Protein AF-0000000077582492 (afdb_homodimer)

Radius of gyration: 23.82 Å; Cα contacts (8 Å, |Δi|>4): 582; chains: 2; bounding box: 95×77×62 Å

Secondary structure (DSSP, 8-state):
--------------------EEEEEEEEE-S---SBTTTBT----SSEEEEPHHHHGGGTTTT-EEEEEEE-TT-STT--B-S-EEEEEEEEE--TTT--SSEEEEHHHHHHHB-GGG--EEEEEEE--/--------------------EEEEEEEEE-S---SBTTTBT----SSEEEEPHHHHGGGTTTT-EEEEEEE-TT-STT--B-S-EEEEEEEEE--TTT--SSEEEEHHHHHHHB-GGG--EEEEEEE--

InterPro domains:
  IPR007112 Expansin/pollen allergen, DPBB domain [PS50842] (24-129)
  IPR007112 Expansin/pollen allergen, DPBB domain [SM00837] (48-125)
  IPR009009 RlpA-like protein, double-psi beta-barrel domain [PF03330] (49-124)
  IPR036908 RlpA-like domain superfamily [G3DSA:2.40.40.10] (19-128)
  IPR036908 RlpA-like domain superfamily [SSF50685] (9-127)
  IPR044206 EG45-like domain containing protein, plant [PTHR47295] (6-125)

pLDDT: mean 84.36, std 17.36, range [39.56, 98.88]

Solvent-accessible surface area (backbone atoms only — not comparable to full-atom values): 14012 Å² total; per-residue (Å²): 134,83,80,75,78,77,77,79,79,80,79,80,77,76,76,73,72,75,49,65,65,31,46,29,21,30,33,57,45,67,81,79,76,66,69,25,74,64,51,41,78,59,83,81,75,58,44,30,27,21,24,14,61,77,62,24,50,92,57,71,36,53,70,28,27,30,39,40,30,52,44,56,88,53,46,59,97,75,47,49,52,66,80,34,69,48,66,29,30,29,39,30,72,25,54,67,78,76,29,36,28,48,28,32,24,22,50,64,42,40,53,59,21,24,49,67,57,56,48,46,45,34,26,39,38,26,52,74,84,134,84,79,77,78,77,78,79,79,80,80,79,77,75,76,74,73,76,50,65,68,31,47,28,20,31,34,58,45,65,81,79,74,66,68,25,74,61,51,40,80,59,82,81,75,59,44,30,27,21,24,13,62,77,62,23,51,92,56,70,35,52,70,27,27,30,42,39,30,53,45,58,89,53,43,60,98,77,47,48,52,67,81,35,69,48,66,28,31,29,37,28,73,24,53,65,77,76,29,34,28,49,28,33,24,22,49,63,43,40,52,59,21,24,48,68,57,57,49,47,43,32,26,38,37,26,52,73,86

Organism: Vanilla planifolia (NCBI:txid51239)

Structure (mmCIF, N/CA/C/O backbone):
data_AF-0000000077582492-model_v1
#
loop_
_entity.id
_entity.type
_entity.pdbx_description
1 polymer 'Expansin-like EG45 domain-containing protein'
#
loop_
_atom_site.group_PDB
_atom_site.id
_atom_site.type_symbol
_atom_site.label_atom_id
_atom_site.label_alt_id
_atom_site.label_comp_id
_atom_site.label_asym_id
_atom_site.label_entity_id
_atom_site.label_seq_id
_atom_site.pdbx_PDB_ins_code
_atom_site.Cartn_x
_atom_site.Cartn_y
_atom_site.Cartn_z
_atom_site.occupancy
_atom_site.B_iso_or_equiv
_atom_site.auth_seq_id
_atom_site.auth_comp_id
_atom_site.auth_asym_id
_atom_site.auth_atom_id
_atom_site.pdbx_PDB_model_num
ATOM 1 N N . MET A 1 1 ? 52.969 23.562 42.188 1 39.56 1 MET A N 1
ATOM 2 C CA . MET A 1 1 ? 51.938 22.578 41.906 1 39.56 1 MET A CA 1
ATOM 3 C C . MET A 1 1 ? 51 23.094 40.812 1 39.56 1 MET A C 1
ATOM 5 O O . MET A 1 1 ? 50.312 24.094 41.031 1 39.56 1 MET A O 1
ATOM 9 N N . GLU A 1 2 ? 51.438 23.062 39.5 1 49.44 2 GLU A N 1
ATOM 10 C CA . GLU A 1 2 ? 50.781 23.406 38.25 1 49.44 2 GLU A CA 1
ATOM 11 C C . GLU A 1 2 ? 49.469 22.641 38.094 1 49.44 2 GLU A C 1
ATOM 13 O O . GLU A 1 2 ? 49.438 21.406 38.25 1 49.44 2 GLU A O 1
ATOM 18 N N . HIS A 1 3 ? 48.312 23.234 38.469 1 54.31 3 HIS A N 1
ATOM 19 C CA . HIS A 1 3 ? 46.969 22.734 38.219 1 54.31 3 HIS A CA 1
ATOM 20 C C . HIS A 1 3 ? 46.719 22.5 36.75 1 54.31 3 HIS A C 1
ATOM 22 O O . HIS A 1 3 ? 46.906 23.406 35.938 1 54.31 3 HIS A O 1
ATOM 28 N N . SER A 1 4 ? 47.188 21.297 36.219 1 55.91 4 SER A N 1
ATOM 29 C CA . SER A 1 4 ? 46.781 20.875 34.906 1 55.91 4 SER A CA 1
ATOM 30 C C . SER A 1 4 ? 45.281 20.891 34.75 1 55.91 4 SER A C 1
ATOM 32 O O . SER A 1 4 ? 44.562 20.266 35.531 1 55.91 4 SER A O 1
ATOM 34 N N . ASN A 1 5 ? 44.688 22.016 34.344 1 53.5 5 ASN A N 1
ATOM 35 C CA . ASN A 1 5 ? 43.281 22.031 33.938 1 53.5 5 ASN A CA 1
ATOM 36 C C . ASN A 1 5 ? 42.969 20.969 32.875 1 53.5 5 ASN A C 1
ATOM 38 O O . ASN A 1 5 ? 43.594 20.953 31.828 1 53.5 5 ASN A O 1
ATOM 42 N N . LEU A 1 6 ? 42.656 19.766 33.281 1 48.97 6 LEU A N 1
ATOM 43 C CA . LEU A 1 6 ? 42.156 18.75 32.375 1 48.97 6 LEU A CA 1
ATOM 44 C C . LEU A 1 6 ? 40.875 19.25 31.656 1 48.97 6 LEU A C 1
ATOM 46 O O . LEU A 1 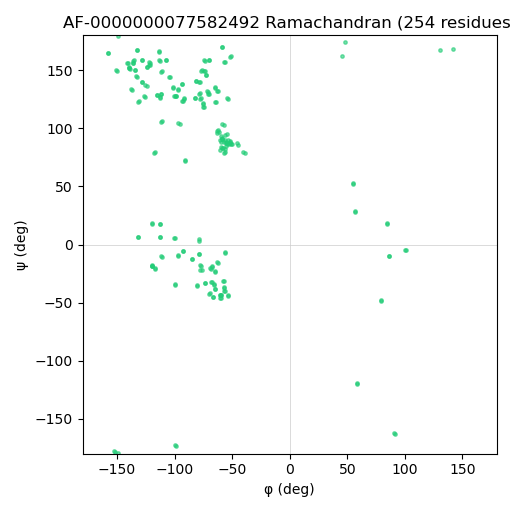6 ? 39.875 19.516 32.312 1 48.97 6 LEU A O 1
ATOM 50 N N . LEU A 1 7 ? 41.062 19.891 30.594 1 52.62 7 LEU A N 1
ATOM 51 C CA . LEU A 1 7 ? 39.938 20.234 29.734 1 52.62 7 LEU A CA 1
ATOM 52 C C . LEU A 1 7 ? 39.219 18.969 29.266 1 52.62 7 LEU A C 1
ATOM 54 O O . LEU A 1 7 ? 39.812 18.094 28.672 1 52.62 7 LEU A O 1
ATOM 58 N N . PHE A 1 8 ? 38.156 18.531 30 1 52.09 8 PHE A N 1
ATOM 59 C CA . PHE A 1 8 ? 37.312 17.438 29.562 1 52.09 8 PHE A CA 1
ATOM 60 C C . PHE A 1 8 ? 36.594 17.781 28.266 1 52.09 8 PHE A C 1
ATOM 62 O O . PHE A 1 8 ? 35.875 18.797 28.203 1 52.09 8 PHE A O 1
ATOM 69 N N . PHE A 1 9 ? 37.062 17.375 27.094 1 53.84 9 PHE A N 1
ATOM 70 C CA . PHE A 1 9 ? 36.375 17.5 25.812 1 53.84 9 PHE A CA 1
ATOM 71 C C . PHE A 1 9 ? 35.062 16.719 25.812 1 53.84 9 PHE A C 1
ATOM 73 O O . PHE A 1 9 ? 35.062 15.508 26 1 53.84 9 PHE A O 1
ATOM 80 N N . ALA A 1 10 ? 33.906 17.328 26.062 1 53.28 10 ALA A N 1
ATOM 81 C CA . ALA A 1 10 ? 32.562 16.719 25.922 1 53.28 10 ALA A CA 1
ATOM 82 C C . ALA A 1 10 ? 32.344 16.266 24.484 1 53.28 10 ALA A C 1
ATOM 84 O O . ALA A 1 10 ? 32.25 17.094 23.578 1 53.28 10 ALA A O 1
ATOM 85 N N . ILE A 1 11 ? 32.688 15.07 24.031 1 50 11 ILE A N 1
ATOM 86 C CA . ILE A 1 11 ? 32.312 14.5 22.734 1 50 11 ILE A CA 1
ATOM 87 C C . ILE A 1 11 ? 30.797 14.43 22.609 1 50 11 ILE A C 1
ATOM 89 O O . ILE A 1 11 ? 30.125 13.742 23.375 1 50 11 ILE A O 1
ATOM 93 N N . LEU A 1 12 ? 30.062 15.453 22.062 1 50.31 12 LEU A N 1
ATOM 94 C CA . LEU A 1 12 ? 28.656 15.406 21.688 1 50.31 12 LEU A CA 1
ATOM 95 C C . LEU A 1 12 ? 28.422 14.328 20.641 1 50.31 12 LEU A C 1
ATOM 97 O O . LEU A 1 12 ? 28.891 14.445 19.5 1 50.31 12 LEU A O 1
ATOM 101 N N . LEU A 1 13 ? 28.234 13.031 20.922 1 46.53 13 LEU A N 1
ATOM 102 C CA . LEU A 1 13 ? 27.844 11.961 20.016 1 46.53 13 LEU A CA 1
ATOM 103 C C . LEU A 1 13 ? 26.5 12.258 19.359 1 46.53 13 LEU A C 1
ATOM 105 O O . LEU A 1 13 ? 25.469 12.273 20.031 1 46.53 13 LEU A O 1
ATOM 109 N N . SER A 1 14 ? 26.422 13.023 18.312 1 51.69 14 SER A N 1
ATOM 110 C CA . SER A 1 14 ? 25.203 13.172 17.516 1 51.69 14 SER A CA 1
ATOM 111 C C . SER A 1 14 ? 24.688 11.82 17.031 1 51.69 14 SER A C 1
ATOM 113 O O . SER A 1 14 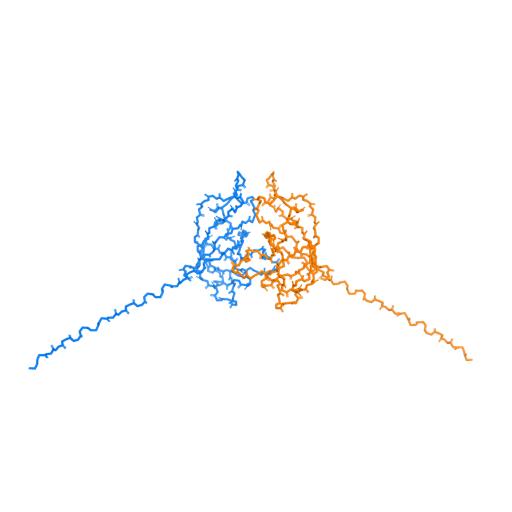? 25.406 11.094 16.344 1 51.69 14 SER A O 1
ATOM 115 N N . HIS A 1 15 ? 23.906 11.156 17.734 1 47.81 15 HIS A N 1
ATOM 116 C CA . HIS A 1 15 ? 23.203 9.984 17.203 1 47.81 15 HIS A CA 1
ATOM 117 C C . HIS A 1 15 ? 22.406 10.344 15.961 1 47.81 15 HIS A C 1
ATOM 119 O O . HIS A 1 15 ? 21.391 11.047 16.047 1 47.81 15 HIS A O 1
ATOM 125 N N . ALA A 1 16 ? 23.047 10.445 14.836 1 42.19 16 ALA A N 1
ATOM 126 C CA . ALA A 1 16 ? 22.297 10.531 13.578 1 42.19 16 ALA A CA 1
ATOM 127 C C . ALA A 1 16 ? 21.266 9.414 13.484 1 42.19 16 ALA A C 1
ATOM 129 O O . ALA A 1 16 ? 21.625 8.234 13.461 1 42.19 16 ALA A O 1
ATOM 130 N N . PHE A 1 17 ? 20.062 9.656 14.039 1 46.88 17 PHE A N 1
ATOM 131 C CA . PHE A 1 17 ? 19 8.711 13.758 1 46.88 17 PHE A CA 1
ATOM 132 C C . PHE A 1 17 ? 18.953 8.352 12.281 1 46.88 17 PHE A C 1
ATOM 134 O O . PHE A 1 17 ? 18.797 9.227 11.43 1 46.88 17 PHE A O 1
ATOM 141 N N . LEU A 1 18 ? 19.719 7.387 11.82 1 44.81 18 LEU A N 1
ATOM 142 C CA . LEU A 1 18 ? 19.562 6.836 10.484 1 44.81 18 LEU A CA 1
ATOM 143 C C . LEU A 1 18 ? 18.094 6.711 10.109 1 44.81 18 LEU A C 1
ATOM 145 O O . LEU A 1 18 ? 17.359 5.91 10.695 1 44.81 18 LEU A O 1
ATOM 149 N N . SER A 1 19 ? 17.531 7.871 9.727 1 54.47 19 SER A N 1
ATOM 150 C CA . SER A 1 19 ? 16.156 7.875 9.234 1 54.47 19 SER A CA 1
ATOM 151 C C . SER A 1 19 ? 15.945 6.824 8.148 1 54.47 19 SER A C 1
ATOM 153 O O . SER A 1 19 ? 16.672 6.797 7.16 1 54.47 19 SER A O 1
ATOM 155 N N . TYR A 1 20 ? 15.648 5.629 8.445 1 57.69 20 TYR A N 1
ATOM 156 C CA . TYR A 1 20 ? 15.391 4.559 7.488 1 57.69 20 TYR A CA 1
ATOM 157 C C . TYR A 1 20 ? 14.258 4.938 6.535 1 57.69 20 TYR A C 1
ATOM 159 O O . TYR A 1 20 ? 13.172 5.316 6.973 1 57.69 20 TYR A O 1
ATOM 167 N N . ALA A 1 21 ? 14.719 5.32 5.281 1 65.12 21 ALA A N 1
ATOM 168 C CA . ALA A 1 21 ? 13.781 5.555 4.184 1 65.12 21 ALA A CA 1
ATOM 169 C C . ALA A 1 21 ? 13.25 4.234 3.627 1 65.12 21 ALA A C 1
ATOM 171 O O . ALA A 1 21 ? 14.008 3.281 3.441 1 65.12 21 ALA A O 1
ATOM 172 N N . HIS A 1 22 ? 11.969 4.105 3.684 1 77.88 22 HIS A N 1
ATOM 173 C CA . HIS A 1 22 ? 11.438 2.895 3.068 1 77.88 22 HIS A CA 1
ATOM 174 C C . HIS A 1 22 ? 10.391 3.229 2.012 1 77.88 22 HIS A C 1
ATOM 176 O O . HIS A 1 22 ? 9.641 4.199 2.152 1 77.88 22 HIS A O 1
ATOM 182 N N . SER A 1 23 ? 10.508 2.506 0.873 1 80.31 23 SER A N 1
ATOM 183 C CA . SER A 1 23 ? 9.5 2.596 -0.18 1 80.31 23 SER A CA 1
ATOM 184 C C . SER A 1 23 ? 8.156 2.064 0.296 1 80.31 23 SER A C 1
ATOM 186 O O . SER A 1 23 ? 8.094 1.068 1.019 1 80.31 23 SER A O 1
ATOM 188 N N . ALA A 1 24 ? 7.141 2.807 -0.007 1 89.62 24 ALA A N 1
ATOM 189 C CA . ALA A 1 24 ? 5.773 2.498 0.409 1 89.62 24 ALA A CA 1
ATOM 190 C C . ALA A 1 24 ? 4.758 3.059 -0.582 1 89.62 24 ALA A C 1
ATOM 192 O O . ALA A 1 24 ? 5.117 3.443 -1.697 1 89.62 24 ALA A O 1
ATOM 193 N N . SER A 1 25 ? 3.5 2.871 -0.292 1 91.19 25 SER A N 1
ATOM 194 C CA . SER A 1 25 ? 2.439 3.479 -1.09 1 91.19 25 SER A CA 1
ATOM 195 C C . SER A 1 25 ? 1.55 4.375 -0.234 1 91.19 25 SER A C 1
ATOM 197 O O . SER A 1 25 ? 1.51 4.234 0.99 1 91.19 25 SER A O 1
ATOM 199 N N . SER A 1 26 ? 0.956 5.273 -0.923 1 93.44 26 SER A N 1
ATOM 200 C CA . SER A 1 26 ? 0.032 6.164 -0.228 1 93.44 26 SER A CA 1
ATOM 201 C C . SER A 1 26 ? -1.244 6.379 -1.035 1 93.44 26 SER A C 1
ATOM 203 O O . SER A 1 26 ? -1.19 6.566 -2.252 1 93.44 26 SER A O 1
ATOM 205 N N . THR A 1 27 ? -2.342 6.273 -0.392 1 92.5 27 THR A N 1
ATOM 206 C CA . THR A 1 27 ? -3.586 6.902 -0.826 1 92.5 27 THR A CA 1
ATOM 207 C C . THR A 1 27 ? -3.828 8.203 -0.063 1 92.5 27 THR A C 1
ATOM 209 O O . THR A 1 27 ? -2.924 8.719 0.595 1 92.5 27 THR A O 1
ATOM 212 N N . PHE A 1 28 ? -4.988 8.766 -0.285 1 93.75 28 PHE A N 1
ATOM 213 C CA . PHE A 1 28 ? -5.34 9.961 0.478 1 93.75 28 PHE A CA 1
ATOM 214 C C . PHE A 1 28 ? -6.777 9.875 0.983 1 93.75 28 PHE A C 1
ATOM 216 O O . PHE A 1 28 ? -7.574 9.086 0.475 1 93.75 28 PHE A O 1
ATOM 223 N N . TYR A 1 29 ? -7.035 10.625 1.987 1 94.31 29 TYR A N 1
ATOM 224 C CA . TYR A 1 29 ? -8.383 10.742 2.537 1 94.31 29 TYR A CA 1
ATOM 225 C C . TYR A 1 29 ? -8.789 12.203 2.662 1 94.31 29 TYR A C 1
ATOM 227 O O . TYR A 1 29 ? -7.945 13.102 2.629 1 94.31 29 TYR A O 1
ATOM 235 N N . THR A 1 30 ? -10.141 12.406 2.73 1 94.88 30 THR A N 1
ATOM 236 C CA . THR A 1 30 ? -10.688 13.766 2.713 1 94.88 30 THR A CA 1
ATOM 237 C C . THR A 1 30 ? -11.203 14.156 4.094 1 94.88 30 THR A C 1
ATOM 239 O O . THR A 1 30 ? -11.461 13.297 4.934 1 94.88 30 THR A O 1
ATOM 242 N N . PRO A 1 31 ? -11.305 15.438 4.316 1 96.25 31 PRO A N 1
ATOM 243 C CA . PRO A 1 31 ? -11.93 15.852 5.574 1 96.25 31 PRO A CA 1
ATOM 244 C C . PRO A 1 31 ? -13.281 15.18 5.812 1 96.25 31 PRO A C 1
ATOM 246 O O . PRO A 1 31 ? -13.914 14.711 4.863 1 96.25 31 PRO A O 1
ATOM 249 N N . PRO A 1 32 ? -13.812 15.188 7.203 1 97.19 32 PRO A N 1
ATOM 250 C CA . PRO A 1 32 ? -13.125 15.766 8.359 1 97.19 32 PRO A CA 1
ATOM 251 C C . PRO A 1 32 ? -11.945 14.914 8.82 1 97.19 32 PRO A C 1
ATOM 253 O O . PRO A 1 32 ? -11.992 13.688 8.734 1 97.19 32 PRO A O 1
ATOM 256 N N . TYR A 1 33 ? -10.914 15.586 9.383 1 97.75 33 TYR A N 1
ATOM 257 C CA . TYR A 1 33 ? -9.727 14.898 9.875 1 97.75 33 TYR A CA 1
ATOM 258 C C . TYR A 1 33 ? -9.812 14.664 11.383 1 97.75 33 TYR A C 1
ATOM 260 O O . TYR A 1 33 ? -8.945 14.008 11.961 1 97.75 33 TYR A O 1
ATOM 268 N N . LEU A 1 34 ? -10.867 15.289 12.031 1 97.56 34 LEU A N 1
ATOM 269 C CA . LEU A 1 34 ? -11.07 15.148 13.469 1 97.56 34 LEU A CA 1
ATOM 270 C C . LEU A 1 34 ? -12.336 14.352 13.758 1 97.56 34 LEU A C 1
ATOM 272 O O . LEU A 1 34 ? -13.297 14.391 12.992 1 97.56 34 LEU A O 1
ATOM 276 N N . PRO A 1 35 ? -12.352 13.516 14.984 1 98.06 35 PRO A N 1
ATOM 277 C CA . PRO A 1 35 ? -11.219 13.344 15.883 1 98.06 35 PRO A CA 1
ATOM 278 C C . PRO A 1 35 ? -10.133 12.438 15.305 1 98.06 35 PRO A C 1
ATOM 280 O O . PRO A 1 35 ? -10.391 11.703 14.344 1 98.06 35 PRO A O 1
ATOM 283 N N . SER A 1 36 ? -8.914 12.531 15.781 1 98.19 36 SER A N 1
ATOM 284 C CA . SER A 1 36 ? -7.828 11.641 15.391 1 98.19 36 SER A CA 1
ATOM 285 C C . SER A 1 36 ? -7.379 10.773 16.562 1 98.19 36 SER A C 1
ATOM 287 O O . SER A 1 36 ? -7.59 11.133 17.719 1 98.19 36 SER A O 1
ATOM 289 N N . ALA A 1 37 ? -6.781 9.727 16.281 1 98 37 ALA A N 1
ATOM 290 C CA . ALA A 1 37 ? -6.371 8.773 17.312 1 98 37 ALA A CA 1
ATOM 291 C C . ALA A 1 37 ? -5.305 9.383 18.234 1 98 37 ALA A C 1
ATOM 293 O O . ALA A 1 37 ? -5.273 9.102 19.422 1 98 37 ALA A O 1
ATOM 294 N N . CYS A 1 38 ? -4.457 10.203 17.672 1 98.62 38 CYS A N 1
ATOM 295 C CA . CYS A 1 38 ? -3.342 10.719 18.469 1 98.62 38 CYS A CA 1
ATOM 296 C C . CYS A 1 38 ? -3.789 11.875 19.344 1 98.62 38 CYS A C 1
ATOM 298 O O . CYS A 1 38 ? -3.268 12.062 20.453 1 98.62 38 CYS A O 1
ATOM 300 N N . TYR A 1 39 ? -4.73 12.688 18.828 1 98.62 39 TYR A N 1
ATOM 301 C CA . TYR A 1 39 ? -4.863 14 1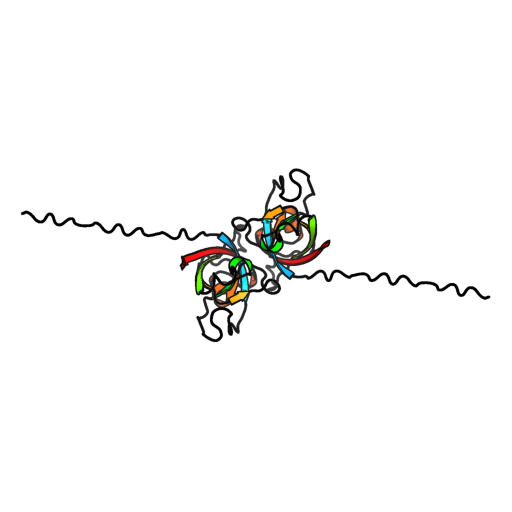9.453 1 98.62 39 TYR A CA 1
ATOM 302 C C . TYR A 1 39 ? -6.324 14.312 19.75 1 98.62 39 TYR A C 1
ATOM 304 O O . TYR A 1 39 ? -6.656 15.438 20.141 1 98.62 39 TYR A O 1
ATOM 312 N N . GLY A 1 40 ? -7.219 13.336 19.531 1 98.06 40 GLY A N 1
ATOM 313 C CA . GLY A 1 40 ? -8.625 13.641 19.734 1 98.06 40 GLY A CA 1
ATOM 314 C C . GLY A 1 40 ? -9.117 14.797 18.875 1 98.06 40 GLY A C 1
ATOM 315 O O . GLY A 1 40 ? -8.938 14.797 17.656 1 98.06 40 GLY A O 1
ATOM 316 N N . PHE A 1 41 ? -9.562 15.828 19.469 1 98.38 41 PHE A N 1
ATOM 317 C CA . PHE A 1 41 ? -10.18 16.922 18.719 1 98.38 41 PHE A CA 1
ATOM 318 C C . PHE A 1 41 ? -9.195 18.062 18.531 1 98.38 41 PHE A C 1
ATOM 320 O O . PHE A 1 41 ? -9.562 19.125 18.016 1 98.38 41 PHE A O 1
ATOM 327 N N . LEU A 1 42 ? -7.938 17.875 18.953 1 98.31 42 LEU A N 1
ATOM 328 C CA . LEU A 1 42 ? -6.938 18.922 18.75 1 98.31 42 LEU A CA 1
ATOM 329 C C . LEU A 1 42 ? -6.453 18.938 17.312 1 98.31 42 LEU A C 1
ATOM 331 O O . LEU A 1 42 ? -5.945 17.938 16.797 1 98.31 42 LEU A O 1
ATOM 335 N N . ASP A 1 43 ? -6.547 20.078 16.719 1 98.12 43 ASP A N 1
ATOM 336 C CA . ASP A 1 43 ? -6.184 20.266 15.312 1 98.12 43 ASP A CA 1
ATOM 337 C C . ASP A 1 43 ? -4.672 20.375 15.141 1 98.12 43 ASP A C 1
ATOM 339 O O . ASP A 1 43 ? -4.023 21.172 15.82 1 98.12 43 ASP A O 1
ATOM 343 N N . LYS A 1 44 ? -4.117 19.594 14.211 1 98.38 44 LYS A N 1
ATOM 344 C CA . LYS A 1 44 ? -2.678 19.594 13.961 1 98.38 44 LYS A CA 1
ATOM 345 C C . LYS A 1 44 ? -2.369 20.016 12.523 1 98.38 44 LYS A C 1
ATOM 347 O O . LYS A 1 44 ? -1.312 19.672 11.992 1 98.38 44 LYS A O 1
ATOM 352 N N . GLY A 1 45 ? -3.34 20.672 11.805 1 98.25 45 GLY A N 1
ATOM 353 C CA . GLY A 1 45 ? -3.135 21.203 10.469 1 98.25 45 GLY A CA 1
ATOM 354 C C . GLY A 1 45 ? -3.484 20.203 9.375 1 98.25 45 GLY A C 1
ATOM 355 O O . GLY A 1 45 ? -4.234 19.266 9.609 1 98.25 45 GLY A O 1
ATOM 356 N N . LYS A 1 46 ? -2.969 20.484 8.117 1 98.5 46 LYS A N 1
ATOM 357 C CA . LYS A 1 46 ? -3.408 19.734 6.949 1 98.5 46 LYS A CA 1
ATOM 358 C C . LYS A 1 46 ? -2.283 18.844 6.414 1 98.5 46 LYS A C 1
ATOM 360 O O . LYS A 1 46 ? -2.5 18.031 5.512 1 98.5 46 LYS A O 1
ATOM 365 N N . MET A 1 47 ? -1.05 19.047 6.934 1 98.81 47 MET A N 1
ATOM 366 C CA . MET A 1 47 ? 0.048 18.172 6.539 1 98.81 47 MET A CA 1
ATOM 367 C C . MET A 1 47 ? 0.164 16.984 7.488 1 98.81 47 MET A C 1
ATOM 369 O O . MET A 1 47 ? 1.084 16.938 8.305 1 98.81 47 MET A O 1
ATOM 373 N N . ILE A 1 48 ? -0.889 16.078 7.305 1 98.88 48 ILE A N 1
ATOM 374 C CA . ILE A 1 48 ? -1.05 14.953 8.219 1 98.88 48 ILE A CA 1
ATOM 375 C C . ILE A 1 48 ? -1.268 13.664 7.426 1 98.88 48 ILE A C 1
ATOM 377 O O . ILE A 1 48 ? -1.526 13.711 6.219 1 98.88 48 ILE A O 1
ATOM 381 N N . ALA A 1 49 ? -1.149 12.633 8.156 1 98.5 49 ALA A N 1
ATOM 382 C CA . ALA A 1 49 ? -1.366 11.312 7.574 1 98.5 49 ALA A CA 1
ATOM 383 C C . ALA A 1 49 ? -1.9 10.328 8.617 1 98.5 49 ALA A C 1
ATOM 385 O O . ALA A 1 49 ? -1.684 10.508 9.812 1 98.5 49 ALA A O 1
ATOM 386 N N . ALA A 1 50 ? -2.67 9.414 8.148 1 98 50 ALA A N 1
ATOM 387 C CA . ALA A 1 50 ? -3.055 8.242 8.93 1 98 50 ALA A CA 1
ATOM 388 C C . ALA A 1 50 ? -2.162 7.051 8.602 1 98 50 ALA A C 1
ATOM 390 O O . ALA A 1 50 ? -1.898 6.762 7.434 1 98 50 ALA A O 1
ATOM 391 N N . ALA A 1 51 ? -1.672 6.352 9.602 1 93.81 51 ALA A N 1
ATOM 392 C CA . ALA A 1 51 ? -0.744 5.238 9.438 1 93.81 51 ALA A CA 1
ATOM 393 C C . ALA A 1 51 ? -1.489 3.906 9.383 1 93.81 51 ALA A C 1
ATOM 395 O O . ALA A 1 51 ? -2.438 3.689 10.141 1 93.81 51 ALA A O 1
ATOM 396 N N . SER A 1 52 ? -1.004 3.102 8.469 1 88.69 52 SER A N 1
ATOM 397 C CA . SER A 1 52 ? -1.471 1.72 8.531 1 88.69 52 SER A CA 1
ATOM 398 C C . SER A 1 52 ? -1.136 1.083 9.875 1 88.69 52 SER A C 1
ATOM 400 O O . SER A 1 52 ? -0.334 1.622 10.641 1 88.69 52 SER A O 1
ATOM 402 N N . GLU A 1 53 ? -1.706 -0.149 10.141 1 84.75 53 GLU A N 1
ATOM 403 C CA . GLU A 1 53 ? -1.423 -0.838 11.398 1 84.75 53 GLU A CA 1
ATOM 404 C C . GLU A 1 53 ? 0.067 -1.137 11.539 1 84.75 53 GLU A C 1
ATOM 406 O O . GLU A 1 53 ? 0.635 -0.992 12.617 1 84.75 53 GLU A O 1
ATOM 411 N N . ALA A 1 54 ? 0.596 -1.589 10.43 1 81.25 54 ALA A N 1
ATOM 412 C CA . ALA A 1 54 ? 2.016 -1.927 10.461 1 81.25 54 ALA A CA 1
ATOM 413 C C . ALA A 1 54 ? 2.863 -0.708 10.82 1 81.25 54 ALA A C 1
ATOM 415 O O . ALA A 1 54 ? 3.734 -0.783 11.688 1 81.25 54 ALA A O 1
ATOM 416 N N . LEU A 1 55 ? 2.629 0.417 10.234 1 86.56 55 LEU A N 1
ATOM 417 C CA . LEU A 1 55 ? 3.389 1.633 10.508 1 86.56 55 LEU A CA 1
ATOM 418 C C . LEU A 1 55 ? 3.01 2.217 11.859 1 86.56 55 LEU A C 1
ATOM 420 O O . LEU A 1 55 ? 3.85 2.803 12.547 1 86.56 55 LEU A O 1
ATOM 424 N N . TRP A 1 56 ? 1.787 2.074 12.258 1 90.81 56 TRP A N 1
ATOM 425 C CA . TRP A 1 56 ? 1.27 2.592 13.523 1 90.81 56 TRP A CA 1
ATOM 426 C C . TRP A 1 56 ? 2.07 2.049 14.703 1 90.81 56 TRP A C 1
ATOM 428 O O . TRP A 1 56 ? 2.293 2.758 15.688 1 90.81 56 TRP A O 1
ATOM 438 N N . ASP A 1 57 ? 2.375 0.813 14.57 1 89.56 57 ASP A N 1
ATOM 439 C CA . ASP A 1 57 ? 3.24 0.182 15.555 1 89.56 57 ASP A CA 1
ATOM 440 C C . ASP A 1 57 ? 2.678 0.352 16.969 1 89.56 57 ASP A C 1
ATOM 442 O O . ASP A 1 57 ? 3.361 0.861 17.859 1 89.56 57 ASP A O 1
ATOM 446 N N . ASN A 1 58 ? 1.473 0.003 17.141 1 92.31 58 ASN A N 1
ATOM 447 C CA . ASN A 1 58 ? 0.79 0.048 18.422 1 92.31 58 ASN A CA 1
ATOM 448 C C . ASN A 1 58 ? 0.81 1.452 19.031 1 92.31 58 ASN A C 1
ATOM 450 O O . ASN A 1 58 ? 0.997 1.616 20.234 1 92.31 58 ASN A O 1
ATOM 454 N N . GLY A 1 59 ? 0.852 2.408 18.172 1 95.69 59 GLY A N 1
ATOM 455 C CA . GLY A 1 59 ? 0.736 3.789 18.609 1 95.69 59 GLY A CA 1
ATOM 456 C C . GLY A 1 59 ? 2.072 4.5 18.703 1 95.69 59 GLY A C 1
ATOM 457 O O . GLY A 1 59 ? 2.121 5.719 18.906 1 95.69 59 GLY A O 1
ATOM 458 N N . ALA A 1 60 ? 3.141 3.811 18.484 1 95.81 60 ALA A N 1
ATOM 459 C CA . ALA A 1 60 ? 4.469 4.398 18.641 1 95.81 60 ALA A CA 1
ATOM 460 C C . ALA A 1 60 ? 4.723 5.457 17.578 1 95.81 60 ALA A C 1
ATOM 462 O O . ALA A 1 60 ? 5.562 6.344 17.75 1 95.81 60 ALA A O 1
ATOM 463 N N . ALA A 1 61 ? 3.977 5.43 16.531 1 95.06 61 ALA A N 1
ATOM 464 C CA . ALA A 1 61 ? 4.195 6.355 15.422 1 95.06 61 ALA A CA 1
ATOM 465 C C . ALA A 1 61 ? 3.498 7.688 15.672 1 95.06 61 ALA A C 1
ATOM 467 O O . ALA A 1 61 ? 3.752 8.672 14.969 1 95.06 61 ALA A O 1
ATOM 468 N N . CYS A 1 62 ? 2.621 7.73 16.672 1 97.69 62 CYS A N 1
ATOM 469 C CA . CYS A 1 62 ? 1.857 8.945 16.938 1 97.69 62 CYS A CA 1
ATOM 470 C C . CYS A 1 62 ? 2.783 10.141 17.109 1 97.69 62 CYS A C 1
ATOM 472 O O . CYS A 1 62 ? 3.729 10.086 17.906 1 97.69 62 CYS A O 1
ATOM 474 N N . GLY A 1 63 ? 2.514 11.148 16.328 1 98.25 63 GLY A N 1
ATOM 475 C CA . GLY A 1 63 ? 3.188 12.43 16.5 1 98.25 63 GLY A CA 1
ATOM 476 C C . GLY A 1 63 ? 4.508 12.508 15.758 1 98.25 63 GLY A C 1
ATOM 477 O O . GLY A 1 63 ? 5.102 13.586 15.648 1 98.25 63 GLY A O 1
ATOM 478 N N . HIS A 1 64 ? 4.973 11.383 15.242 1 97.56 64 HIS A N 1
ATOM 479 C CA . HIS A 1 64 ? 6.203 11.414 14.453 1 97.56 64 HIS A CA 1
ATOM 480 C C . HIS A 1 64 ? 5.973 12.055 13.094 1 97.56 64 HIS A C 1
ATOM 482 O O . HIS A 1 64 ? 4.891 11.914 12.516 1 97.56 64 HIS A O 1
ATOM 488 N N . SER A 1 65 ? 6.98 12.719 12.672 1 98.06 65 SER A N 1
ATOM 489 C CA . SER A 1 65 ? 6.926 13.336 11.352 1 98.06 65 SER A CA 1
ATOM 490 C C . SER A 1 65 ? 7.754 12.555 10.336 1 98.06 65 SER A C 1
ATOM 492 O O . SER A 1 65 ? 8.828 12.055 10.656 1 98.06 65 SER A O 1
ATOM 494 N N . TYR A 1 66 ? 7.207 12.547 9.141 1 97.19 66 TYR A N 1
ATOM 495 C CA . TYR A 1 66 ? 7.867 11.859 8.031 1 97.19 66 TYR A CA 1
ATOM 496 C C . TYR A 1 66 ? 8 12.781 6.824 1 97.19 66 TYR A C 1
ATOM 498 O O . TYR A 1 66 ? 7.074 13.531 6.504 1 97.19 66 TYR A O 1
ATOM 506 N N . ARG A 1 67 ? 9.156 12.703 6.145 1 97.81 67 ARG A N 1
ATOM 507 C CA . ARG A 1 67 ? 9.266 13.227 4.789 1 97.81 67 ARG A CA 1
ATOM 508 C C . ARG A 1 67 ? 8.742 12.227 3.768 1 97.81 67 ARG A C 1
ATOM 510 O O . ARG A 1 67 ? 9.125 11.055 3.789 1 97.81 67 ARG A O 1
ATOM 517 N N . VAL A 1 68 ? 7.812 12.727 2.957 1 97.44 68 VAL A N 1
ATOM 518 C CA . VAL A 1 68 ? 7.203 11.883 1.937 1 97.44 68 VAL A CA 1
ATOM 519 C C . VAL A 1 68 ? 7.562 12.406 0.548 1 97.44 68 VAL A C 1
ATOM 521 O O . VAL A 1 68 ? 7.418 13.594 0.272 1 97.44 68 VAL A O 1
ATOM 524 N N . THR A 1 69 ? 8.062 11.508 -0.299 1 95.81 69 THR A N 1
ATOM 525 C CA . THR A 1 69 ? 8.391 11.836 -1.682 1 95.81 69 THR A CA 1
ATOM 526 C C . THR A 1 69 ? 7.699 10.875 -2.645 1 95.81 69 THR A C 1
ATOM 528 O O . THR A 1 69 ? 7.762 9.656 -2.467 1 95.81 69 THR A O 1
ATOM 531 N N . CYS A 1 70 ? 6.977 11.484 -3.617 1 94.06 70 CYS A N 1
ATOM 532 C CA . CYS A 1 70 ? 6.355 10.648 -4.645 1 94.06 70 CYS A CA 1
ATOM 533 C C . CYS A 1 70 ? 7.406 10.055 -5.57 1 94.06 70 CYS A C 1
ATOM 535 O O . CYS A 1 70 ? 8.281 10.766 -6.062 1 94.06 70 CYS A O 1
ATOM 537 N N . ARG A 1 71 ? 7.18 8.648 -5.676 1 87.19 71 ARG A N 1
ATOM 538 C CA . ARG A 1 71 ? 8.062 7.922 -6.586 1 87.19 71 ARG A CA 1
ATOM 539 C C . ARG A 1 71 ? 7.289 7.402 -7.797 1 87.19 71 ARG A C 1
ATOM 541 O O . ARG A 1 71 ? 6.129 6.996 -7.672 1 87.19 71 ARG A O 1
ATOM 548 N N . SER A 1 72 ? 7.754 7.648 -8.938 1 75.75 72 SER A N 1
ATOM 549 C CA . SER A 1 72 ? 7.203 7.074 -10.156 1 75.75 72 SER A CA 1
ATOM 550 C C . SER A 1 72 ? 8.227 6.191 -10.867 1 75.75 72 SER A C 1
ATOM 552 O O . SER A 1 72 ? 8.961 6.66 -11.742 1 75.75 72 SER A O 1
ATOM 554 N N . PRO A 1 73 ? 8.391 4.953 -10.383 1 59.5 73 PRO A N 1
ATOM 555 C CA . PRO A 1 73 ? 9.461 4.129 -10.945 1 59.5 73 PRO A CA 1
ATOM 556 C C . PRO A 1 73 ? 9.391 4.027 -12.469 1 59.5 73 PRO A C 1
ATOM 558 O O . PRO A 1 73 ? 10.422 3.92 -13.133 1 59.5 73 PRO A O 1
ATOM 561 N N . THR A 1 74 ? 8.172 3.816 -12.938 1 58.62 74 THR A N 1
ATOM 562 C CA . THR A 1 74 ? 8.148 3.537 -14.367 1 58.62 74 THR A CA 1
ATOM 563 C C . THR A 1 74 ? 8.289 4.824 -15.172 1 58.62 74 THR A C 1
ATOM 565 O O . THR A 1 74 ? 8.523 4.785 -16.375 1 58.62 74 THR A O 1
ATOM 568 N N . GLY A 1 75 ? 8.492 5.77 -14.398 1 56.94 75 GLY A N 1
ATOM 569 C CA . GLY A 1 75 ? 8.703 6.969 -15.195 1 56.94 75 GLY A CA 1
ATOM 570 C C . GLY A 1 75 ? 7.691 7.117 -16.312 1 56.94 75 GLY A C 1
ATOM 571 O O . GLY A 1 75 ? 6.664 6.438 -16.328 1 56.94 75 GLY A O 1
ATOM 572 N N . GLY A 1 76 ? 7.32 8.125 -17.047 1 57.47 76 GLY A N 1
ATOM 573 C CA . GLY A 1 76 ? 6.594 8.367 -18.281 1 57.47 76 GLY A CA 1
ATOM 574 C C . GLY A 1 76 ? 5.711 9.602 -18.219 1 57.47 76 GLY A C 1
ATOM 575 O O . GLY A 1 76 ? 5.645 10.273 -17.188 1 57.47 76 GLY A O 1
ATOM 576 N N . SER A 1 77 ? 5.371 9.797 -19.406 1 61.38 77 SER A N 1
ATOM 577 C CA . SER A 1 77 ? 4.562 11 -19.578 1 61.38 77 SER A CA 1
ATOM 578 C C . SER A 1 77 ? 3.316 10.969 -18.703 1 61.38 77 SER A C 1
ATOM 580 O O . SER A 1 77 ? 2.686 12 -18.453 1 61.38 77 SER A O 1
ATOM 582 N N . ARG A 1 78 ? 3.17 9.82 -18.094 1 65.31 78 ARG A N 1
ATOM 583 C CA . ARG A 1 78 ? 1.911 9.711 -17.359 1 65.31 78 ARG A CA 1
ATOM 584 C C . ARG A 1 78 ? 2.154 9.656 -15.859 1 65.31 78 ARG A C 1
ATOM 586 O O . ARG A 1 78 ? 1.289 9.211 -15.102 1 65.31 78 ARG A O 1
ATOM 593 N N . SER A 1 79 ? 3.41 10.102 -15.445 1 78.06 79 SER A N 1
ATOM 594 C CA . SER A 1 79 ? 3.691 10.094 -14.016 1 78.06 79 SER A CA 1
ATOM 595 C C . SER A 1 79 ? 2.764 11.047 -13.266 1 78.06 79 SER A C 1
ATOM 597 O O . SER A 1 79 ? 2.617 12.203 -13.648 1 78.06 79 SER A O 1
ATOM 599 N N . PRO A 1 80 ? 2.182 10.523 -12.172 1 85.56 80 PRO A N 1
ATOM 600 C CA . PRO A 1 80 ? 1.342 11.43 -11.383 1 85.56 80 PRO A CA 1
ATOM 601 C C . PRO A 1 80 ? 2.156 12.359 -10.492 1 85.56 80 PRO A C 1
ATOM 603 O O . PRO A 1 80 ? 1.608 13.305 -9.914 1 85.56 80 PRO A O 1
ATOM 606 N N . CYS A 1 81 ? 3.463 12.18 -10.367 1 91.69 81 CYS A N 1
ATOM 607 C CA . CYS A 1 81 ? 4.277 12.875 -9.375 1 91.69 81 CYS A CA 1
ATOM 608 C C . CYS A 1 81 ? 4.637 14.273 -9.852 1 91.69 81 CYS A C 1
ATOM 610 O O . CYS A 1 81 ? 4.98 14.469 -11.023 1 91.69 81 CYS A O 1
ATOM 612 N N . LYS A 1 82 ? 4.605 15.18 -8.93 1 92.56 82 LYS A N 1
ATOM 613 C CA . LYS A 1 82 ? 4.93 16.562 -9.227 1 92.56 82 LYS A CA 1
ATOM 614 C C . LYS A 1 82 ? 6.406 16.859 -8.969 1 92.56 82 LYS A C 1
ATOM 616 O O . LYS A 1 82 ? 6.887 17.953 -9.234 1 92.56 82 LYS A O 1
ATOM 621 N N . GLY A 1 83 ? 7.086 15.961 -8.461 1 90.88 83 GLY A N 1
ATOM 622 C CA . GLY A 1 83 ? 8.508 16.141 -8.219 1 90.88 83 GLY A CA 1
ATOM 623 C C . GLY A 1 83 ? 8.805 16.844 -6.91 1 90.88 83 GLY A C 1
ATOM 624 O O . GLY A 1 83 ? 9.906 17.375 -6.715 1 90.88 83 GLY A O 1
ATOM 625 N N . THR A 1 84 ? 7.832 16.891 -5.984 1 92.62 84 THR A N 1
ATOM 626 C CA . THR A 1 84 ? 8.008 17.562 -4.703 1 92.62 84 THR A CA 1
ATOM 627 C C . THR A 1 84 ? 7.988 16.562 -3.557 1 92.62 84 THR A C 1
ATOM 629 O O . THR A 1 84 ? 7.676 15.383 -3.76 1 92.62 84 THR A O 1
ATOM 632 N N . SER A 1 85 ? 8.438 17.094 -2.424 1 97.38 85 SER A N 1
ATOM 633 C CA . SER A 1 85 ? 8.305 16.375 -1.164 1 97.38 85 SER A CA 1
ATOM 634 C C . SER A 1 85 ? 7.512 17.172 -0.142 1 97.38 85 SER A C 1
ATOM 636 O O . SER A 1 85 ? 7.43 18.406 -0.239 1 97.38 85 SER A O 1
ATOM 638 N N . VAL A 1 86 ? 6.902 16.438 0.776 1 98.38 86 VAL A N 1
ATOM 639 C CA . VAL A 1 86 ? 6.184 17.094 1.863 1 98.38 86 VAL A CA 1
ATOM 640 C C . VAL A 1 86 ? 6.523 16.422 3.189 1 98.38 86 VAL A C 1
ATOM 642 O O . VAL A 1 86 ? 6.949 15.266 3.213 1 98.38 86 VAL A O 1
ATOM 645 N N . VAL A 1 87 ? 6.473 17.219 4.25 1 98.5 87 VAL A N 1
ATOM 646 C CA . VAL A 1 87 ? 6.566 16.641 5.594 1 98.5 87 VAL A CA 1
ATOM 647 C C . VAL A 1 87 ? 5.168 16.531 6.203 1 98.5 87 VAL A C 1
ATOM 649 O O . VAL A 1 87 ? 4.402 17.5 6.199 1 98.5 87 VAL A O 1
ATOM 652 N N . VAL A 1 88 ? 4.871 15.336 6.66 1 98.75 88 VAL A N 1
ATOM 653 C CA . VAL A 1 88 ? 3.574 15.125 7.293 1 98.75 88 VAL A CA 1
ATOM 654 C C . VAL A 1 88 ? 3.77 14.57 8.703 1 98.75 88 VAL A C 1
ATOM 656 O O . VAL A 1 88 ? 4.797 13.953 9 1 98.75 88 VAL A O 1
ATOM 659 N N . LYS A 1 89 ? 2.814 14.852 9.562 1 98.81 89 LYS A N 1
ATOM 660 C CA . LYS A 1 89 ? 2.752 14.289 10.906 1 98.81 89 LYS A CA 1
ATOM 661 C C . LYS A 1 89 ? 1.744 13.141 10.977 1 98.81 89 LYS A C 1
ATOM 663 O O . LYS A 1 89 ? 0.632 13.25 10.453 1 98.81 89 LYS A O 1
ATOM 668 N N . ILE A 1 90 ? 2.18 12.086 11.617 1 98.44 90 ILE A N 1
ATOM 669 C CA . ILE A 1 90 ? 1.216 11.016 11.844 1 98.44 90 ILE A CA 1
ATOM 670 C C . ILE A 1 90 ? 0.247 11.414 12.953 1 98.44 90 ILE A C 1
ATOM 672 O O . ILE A 1 90 ? 0.653 11.609 14.102 1 98.44 90 ILE A O 1
ATOM 676 N N . THR A 1 91 ? -1.043 11.5 12.602 1 98.75 91 THR A N 1
ATOM 677 C CA . THR A 1 91 ? -2.016 11.93 13.602 1 98.75 91 THR A CA 1
ATOM 678 C C . THR A 1 91 ? -3.064 10.852 13.836 1 98.75 91 THR A C 1
ATOM 680 O O . THR A 1 91 ? -3.785 10.883 14.836 1 98.75 91 THR A O 1
ATOM 683 N N . ASP A 1 92 ? -3.188 9.922 12.906 1 98.19 92 ASP A N 1
ATOM 684 C CA . ASP A 1 92 ? -4.324 9.008 12.961 1 98.19 92 ASP A CA 1
ATOM 685 C C . ASP A 1 92 ? -3.908 7.594 12.57 1 98.19 92 ASP A C 1
ATOM 687 O O . ASP A 1 92 ? -2.861 7.398 11.945 1 98.19 92 ASP A O 1
ATOM 691 N N . LEU A 1 93 ? -4.754 6.656 13.094 1 96 93 LEU A N 1
ATOM 692 C CA . LEU A 1 93 ? -4.652 5.266 12.672 1 96 93 LEU A CA 1
ATOM 693 C C . LEU A 1 93 ? -5.578 4.988 11.492 1 96 93 LEU A C 1
ATOM 695 O O . LEU A 1 93 ? -6.746 5.391 11.508 1 96 93 LEU A O 1
ATOM 699 N N . CYS A 1 94 ? -5 4.461 10.422 1 91.12 94 CYS A N 1
ATOM 700 C CA . CYS A 1 94 ? -5.789 3.947 9.305 1 91.12 94 CYS A CA 1
ATOM 701 C C . CYS A 1 94 ? -5.992 2.441 9.438 1 91.12 94 CYS A C 1
ATOM 703 O O . CYS A 1 94 ? -5.102 1.66 9.102 1 91.12 94 CYS A O 1
ATOM 705 N N . PRO A 1 95 ? -7.176 1.989 9.844 1 83.19 95 PRO A N 1
ATOM 706 C CA . PRO A 1 95 ? -7.375 0.555 10.07 1 83.19 95 PRO A CA 1
ATOM 707 C C . PRO A 1 95 ? -7.371 -0.25 8.773 1 83.19 95 PRO A C 1
ATOM 709 O O . PRO A 1 95 ? -7.578 0.311 7.691 1 83.19 95 PRO A O 1
ATOM 712 N N . PRO A 1 96 ? -7.098 -1.583 8.844 1 72.62 96 PRO A N 1
ATOM 713 C CA . PRO A 1 96 ? -6.914 -2.445 7.676 1 72.62 96 PRO A CA 1
ATOM 714 C C . PRO A 1 96 ? -8.117 -2.43 6.734 1 72.62 96 PRO A C 1
ATOM 716 O O . PRO A 1 96 ? -7.953 -2.566 5.52 1 72.62 96 PRO A O 1
ATOM 719 N N . HIS A 1 97 ? -9.305 -2.258 7.207 1 69.69 97 HIS A N 1
ATOM 720 C CA . HIS A 1 97 ? -10.477 -2.326 6.34 1 69.69 97 HIS A CA 1
ATOM 721 C C . HIS A 1 97 ? -10.641 -1.043 5.535 1 69.69 97 HIS A C 1
ATOM 723 O O . HIS A 1 97 ? -11.305 -1.039 4.496 1 69.69 97 HIS A O 1
ATOM 729 N N . SER A 1 98 ? -9.984 -0.016 5.98 1 71.12 98 SER A N 1
ATOM 730 C CA . SER A 1 98 ? -10.148 1.258 5.289 1 71.12 98 SER A CA 1
ATOM 731 C C . SER A 1 98 ? -8.836 1.735 4.684 1 71.12 98 SER A C 1
ATOM 733 O O . S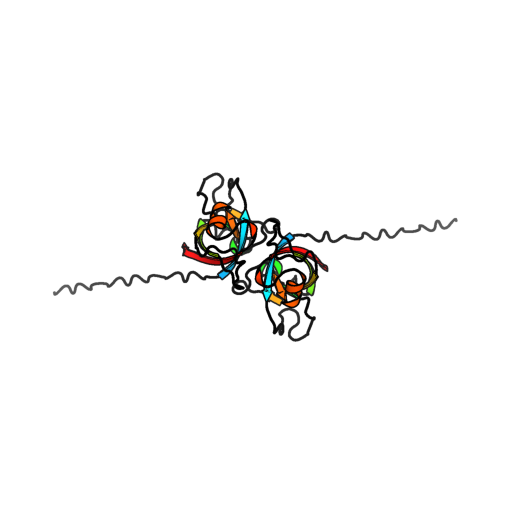ER A 1 98 ? -8.828 2.594 3.797 1 71.12 98 SER A O 1
ATOM 735 N N . CYS A 1 99 ? -7.785 1.175 5.238 1 74.31 99 CYS A N 1
ATOM 736 C CA . CYS A 1 99 ? -6.473 1.618 4.777 1 74.31 99 CYS A CA 1
ATOM 737 C C . CYS A 1 99 ? -5.957 0.722 3.658 1 74.31 99 CYS A C 1
ATOM 739 O O . CYS A 1 99 ? -5.789 -0.483 3.85 1 74.31 99 CYS A O 1
ATOM 741 N N . HIS A 1 100 ? -5.652 1.346 2.543 1 78.31 100 HIS A N 1
ATOM 742 C CA . HIS A 1 100 ? -5.316 0.57 1.354 1 78.31 100 HIS A CA 1
ATOM 743 C C . HIS A 1 100 ? -3.854 0.752 0.974 1 78.31 100 HIS A C 1
ATOM 745 O O . HIS A 1 100 ? -3.438 0.356 -0.117 1 78.31 100 HIS A O 1
ATOM 751 N N . ALA A 1 101 ? -3.137 1.427 1.807 1 89.12 101 ALA A N 1
ATOM 752 C CA . ALA A 1 101 ? -1.725 1.735 1.592 1 89.12 101 ALA A CA 1
ATOM 753 C C . ALA A 1 101 ? -0.977 1.839 2.918 1 89.12 101 ALA A C 1
ATOM 755 O O . ALA A 1 101 ? -1.537 1.548 3.979 1 89.12 101 ALA A O 1
ATOM 756 N N . THR A 1 102 ? 0.301 2.102 2.859 1 88.56 102 THR A N 1
ATOM 757 C CA . THR A 1 102 ? 1.11 2.266 4.062 1 88.56 102 THR A CA 1
ATOM 758 C C . THR A 1 102 ? 0.659 3.488 4.855 1 88.56 102 THR A C 1
ATOM 760 O O . THR A 1 102 ? 0.664 3.471 6.09 1 88.56 102 THR A O 1
ATOM 763 N N . VAL A 1 103 ? 0.319 4.512 4.125 1 93.62 103 VAL A N 1
ATOM 764 C CA . VAL A 1 103 ? -0.199 5.715 4.766 1 93.62 103 VAL A CA 1
ATOM 765 C C . VAL A 1 103 ? -1.351 6.289 3.943 1 93.62 103 VAL A C 1
ATOM 767 O O . VAL A 1 103 ? -1.412 6.086 2.729 1 93.62 103 VAL A O 1
ATOM 770 N N . ASP A 1 104 ? -2.162 6.914 4.605 1 95.75 104 ASP A N 1
ATOM 771 C CA . ASP A 1 104 ? -3.211 7.734 4.008 1 95.75 104 ASP A CA 1
ATOM 772 C C . ASP A 1 104 ? -2.957 9.219 4.262 1 95.75 104 ASP A C 1
ATOM 774 O 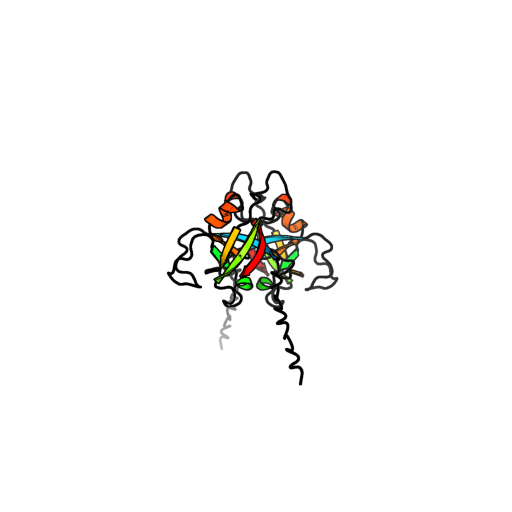O . ASP A 1 104 ? -3.146 9.703 5.379 1 95.75 104 ASP A O 1
ATOM 778 N N . LEU A 1 105 ? -2.527 9.875 3.16 1 97.81 105 LEU A N 1
ATOM 779 C CA . LEU A 1 105 ? -2.217 11.289 3.287 1 97.81 105 LEU A CA 1
ATOM 780 C C . LEU A 1 105 ? -3.492 12.125 3.314 1 97.81 105 LEU A C 1
ATOM 782 O O . LEU A 1 105 ? -4.512 11.734 2.74 1 97.81 105 LEU A O 1
ATOM 786 N N . SER A 1 106 ? -3.396 13.242 4.023 1 98.56 106 SER A N 1
ATOM 787 C CA . SER A 1 106 ? -4.469 14.203 3.801 1 98.56 106 SER A CA 1
ATOM 788 C C . SER A 1 106 ? -4.578 14.578 2.324 1 98.56 106 SER A C 1
ATOM 790 O O . SER A 1 106 ? -3.598 14.484 1.583 1 98.56 106 SER A O 1
ATOM 792 N N . GLN A 1 107 ? -5.738 15.023 1.993 1 97.62 107 GLN A N 1
ATOM 793 C CA . GLN A 1 107 ? -5.957 15.453 0.617 1 97.62 107 GLN A CA 1
ATOM 794 C C . GLN A 1 107 ? -4.973 16.547 0.224 1 97.62 107 GLN A C 1
ATOM 796 O O . GLN A 1 107 ? -4.465 16.562 -0.898 1 97.62 107 GLN A O 1
ATOM 801 N N . GLU A 1 108 ? -4.656 17.422 1.089 1 98.5 108 GLU A N 1
ATOM 802 C CA . GLU A 1 108 ? -3.75 18.531 0.833 1 98.5 108 GLU A CA 1
ATOM 803 C C . GLU A 1 108 ? -2.314 18.047 0.651 1 98.5 108 GLU A C 1
ATOM 805 O O . GLU A 1 108 ? -1.613 18.5 -0.258 1 98.5 108 GLU A O 1
ATOM 810 N N . ALA A 1 109 ? -1.971 17.125 1.497 1 98.75 109 ALA A N 1
ATOM 811 C CA . ALA A 1 109 ? -0.617 16.594 1.391 1 98.75 109 ALA A CA 1
ATOM 812 C C . ALA A 1 109 ? -0.433 15.82 0.087 1 98.75 109 ALA A C 1
ATOM 814 O O . ALA A 1 109 ? 0.572 15.992 -0.607 1 98.75 109 ALA A O 1
ATOM 815 N N . PHE A 1 110 ? -1.36 15.008 -0.25 1 97.31 110 PHE A N 1
ATOM 816 C CA . PHE A 1 110 ? -1.3 14.242 -1.486 1 97.31 110 PHE A CA 1
ATOM 817 C C . PHE A 1 110 ? -1.222 15.164 -2.697 1 97.31 110 PHE A C 1
ATOM 819 O O . PHE A 1 110 ? -0.421 14.938 -3.607 1 97.31 110 PHE A O 1
ATOM 826 N N . ALA A 1 111 ? -2.012 16.203 -2.689 1 97.12 111 ALA A N 1
ATOM 827 C CA . ALA A 1 111 ? -2.09 17.125 -3.822 1 97.12 111 ALA A CA 1
ATOM 828 C C . ALA A 1 111 ? -0.766 17.859 -4.031 1 97.12 111 ALA A C 1
ATOM 830 O O . ALA A 1 111 ? -0.461 18.297 -5.141 1 97.12 111 ALA A O 1
ATOM 831 N N . MET A 1 112 ? -0.025 17.938 -3.033 1 97.88 112 MET A N 1
ATOM 832 C CA . MET A 1 112 ? 1.285 18.562 -3.174 1 97.88 112 MET A CA 1
ATOM 833 C C . MET A 1 112 ? 2.27 17.625 -3.857 1 97.88 112 MET A C 1
ATOM 835 O O . MET A 1 112 ? 3.225 18.062 -4.496 1 97.88 112 MET A O 1
ATOM 839 N N . LEU A 1 113 ? 2.014 16.391 -3.816 1 96.81 113 LEU A N 1
ATOM 840 C CA . LEU A 1 113 ? 2.973 15.406 -4.285 1 96.81 113 LEU A CA 1
ATOM 841 C C . LEU A 1 113 ? 2.615 14.93 -5.691 1 96.81 113 LEU A C 1
ATOM 843 O O . LEU A 1 113 ? 3.502 14.609 -6.488 1 96.81 113 LEU A O 1
ATOM 847 N N . ALA A 1 114 ? 1.253 14.883 -5.898 1 92.94 114 ALA A N 1
ATOM 848 C CA . ALA A 1 114 ? 0.833 14.164 -7.102 1 92.94 114 ALA A CA 1
ATOM 849 C C . ALA A 1 114 ? -0.563 14.602 -7.539 1 92.94 114 ALA A C 1
ATOM 851 O O . ALA A 1 114 ? -1.296 15.227 -6.766 1 92.94 114 ALA A O 1
ATOM 852 N N . ASP A 1 115 ? -0.877 14.242 -8.781 1 88.81 115 ASP A N 1
ATOM 853 C CA . ASP A 1 115 ? -2.242 14.391 -9.281 1 88.81 115 ASP A CA 1
ATOM 854 C C . ASP A 1 115 ? -3.209 13.492 -8.508 1 88.81 115 ASP A C 1
ATOM 856 O O . ASP A 1 115 ? -3.074 12.266 -8.516 1 88.81 115 ASP A O 1
ATOM 860 N N . PRO A 1 116 ? -4.227 14.141 -7.91 1 89.12 116 PRO A N 1
ATOM 861 C CA . PRO A 1 116 ? -5.148 13.336 -7.109 1 89.12 116 PRO A CA 1
ATOM 862 C C . PRO A 1 116 ? -5.887 12.289 -7.934 1 89.12 116 PRO A C 1
ATOM 864 O O . PRO A 1 116 ? -6.395 11.305 -7.383 1 89.12 116 PRO A O 1
ATOM 867 N N . ASP A 1 117 ? -5.895 12.406 -9.203 1 83.69 117 ASP A N 1
ATOM 868 C CA . ASP A 1 117 ? -6.578 11.438 -10.062 1 83.69 117 ASP A CA 1
ATOM 869 C C . ASP A 1 117 ? -5.871 10.086 -10.039 1 83.69 117 ASP A C 1
ATOM 871 O O . ASP A 1 117 ? -6.453 9.07 -10.422 1 83.69 117 ASP A O 1
ATOM 875 N N . ALA A 1 118 ? -4.645 10.133 -9.656 1 84.25 118 ALA A N 1
ATOM 876 C CA . ALA A 1 118 ? -3.91 8.875 -9.586 1 84.25 118 ALA A CA 1
ATOM 877 C C . ALA A 1 118 ? -4.453 7.984 -8.477 1 84.25 118 ALA A C 1
ATOM 879 O O . ALA A 1 118 ? -4.359 6.758 -8.547 1 84.25 118 ALA A O 1
ATOM 880 N N . GLY A 1 119 ? -4.945 8.578 -7.383 1 86.62 119 GLY A N 1
ATOM 881 C CA . GLY A 1 119 ? -5.551 7.844 -6.289 1 86.62 119 GLY A CA 1
ATOM 882 C C . GLY A 1 119 ? -4.535 7.211 -5.359 1 86.62 119 GLY A C 1
ATOM 883 O O . GLY A 1 119 ? -4.656 7.312 -4.137 1 86.62 119 GLY A O 1
ATOM 884 N N . VAL A 1 120 ? -3.572 6.527 -5.977 1 90.25 120 VAL A N 1
ATOM 885 C CA . VAL A 1 120 ? -2.496 5.887 -5.23 1 90.25 120 VAL A CA 1
ATOM 886 C C . VAL A 1 120 ? -1.151 6.219 -5.875 1 90.25 120 VAL A C 1
ATOM 888 O O . VAL A 1 120 ? -1.054 6.34 -7.098 1 90.25 120 VAL A O 1
ATOM 891 N N . ILE A 1 121 ? -0.139 6.391 -5.023 1 90.44 121 ILE A N 1
ATOM 892 C CA . ILE A 1 121 ? 1.203 6.648 -5.531 1 90.44 121 ILE A CA 1
ATOM 893 C C . ILE A 1 121 ? 2.225 5.852 -4.723 1 90.44 121 ILE A C 1
ATOM 895 O O . ILE A 1 121 ? 2.002 5.559 -3.545 1 90.44 121 ILE A O 1
ATOM 899 N N . GLU A 1 122 ? 3.309 5.527 -5.398 1 88.88 122 GLU A N 1
ATOM 900 C CA . GLU A 1 122 ? 4.473 5.043 -4.668 1 88.88 122 GLU A CA 1
ATOM 901 C C . GLU A 1 122 ? 5.238 6.199 -4.023 1 88.88 122 GLU A C 1
ATOM 903 O O . GLU A 1 122 ? 5.418 7.25 -4.637 1 88.88 122 GLU A O 1
ATOM 908 N N . ILE A 1 123 ? 5.668 5.906 -2.807 1 92.62 123 ILE A N 1
ATOM 909 C CA . ILE A 1 123 ? 6.34 6.98 -2.09 1 92.62 123 ILE A CA 1
ATOM 910 C C . ILE A 1 123 ? 7.598 6.441 -1.412 1 92.62 123 ILE A C 1
ATOM 912 O O . ILE A 1 123 ? 7.734 5.23 -1.215 1 92.62 123 ILE A O 1
ATOM 916 N N . ARG A 1 124 ? 8.484 7.363 -1.193 1 91.31 124 ARG A N 1
ATOM 917 C CA . ARG A 1 124 ? 9.547 7.18 -0.21 1 91.31 124 ARG A CA 1
ATOM 918 C C . ARG A 1 124 ? 9.203 7.867 1.106 1 91.31 124 ARG A C 1
ATOM 920 O O . ARG A 1 124 ? 8.789 9.031 1.115 1 91.31 124 ARG A O 1
ATOM 927 N N . LEU A 1 125 ? 9.297 7.086 2.178 1 92.44 125 LEU A N 1
ATOM 928 C CA . LEU A 1 125 ? 8.984 7.57 3.52 1 92.44 125 LEU A CA 1
ATOM 929 C C . LEU A 1 125 ? 10.242 7.613 4.383 1 92.44 125 LEU A C 1
ATOM 931 O O . LEU A 1 125 ? 10.961 6.613 4.496 1 92.44 125 LEU A O 1
ATOM 935 N N . THR A 1 126 ? 10.531 8.828 4.988 1 93.25 126 THR A N 1
ATOM 936 C CA . THR A 1 126 ? 11.648 8.977 5.91 1 93.25 126 THR A CA 1
ATOM 937 C C . THR A 1 126 ? 11.203 9.672 7.195 1 93.25 126 THR A C 1
ATOM 939 O O . THR A 1 126 ? 10.727 10.805 7.164 1 93.25 126 THR A O 1
ATOM 942 N N . ARG A 1 127 ? 11.461 8.945 8.32 1 93.06 127 ARG A N 1
ATOM 943 C CA . ARG A 1 127 ? 11.133 9.586 9.586 1 93.06 127 ARG A CA 1
ATOM 944 C C . ARG A 1 127 ? 12.109 10.711 9.898 1 93.06 127 ARG A C 1
ATOM 946 O O . ARG A 1 127 ? 13.32 10.531 9.812 1 93.06 127 ARG A O 1
ATOM 953 N N . ILE A 1 128 ? 11.586 11.781 10.25 1 94.56 128 ILE A N 1
ATOM 954 C CA . ILE A 1 128 ? 12.492 12.906 10.5 1 94.56 128 ILE A CA 1
ATOM 955 C C . ILE A 1 128 ? 12.352 13.367 11.945 1 94.56 128 ILE A C 1
ATOM 957 O O . ILE A 1 128 ? 13.203 14.102 12.453 1 94.56 128 ILE A O 1
ATOM 961 N N . SER A 1 129 ? 11.32 13.07 12.672 1 86 129 SER A N 1
ATOM 962 C CA . SER A 1 129 ? 11.195 13.344 14.102 1 86 129 SER A CA 1
ATOM 963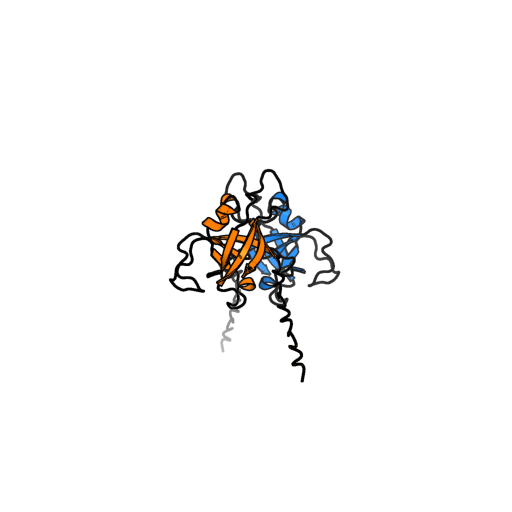 C C . SER A 1 129 ? 10.234 12.352 14.766 1 86 129 SER A C 1
ATOM 965 O O . SER A 1 129 ? 9.398 11.75 14.094 1 86 129 SER A O 1
ATOM 967 N N . MET B 1 1 ? -43.938 -54.469 14.688 1 40 1 MET B N 1
ATOM 968 C CA . MET B 1 1 ? -42.938 -53.5 15.109 1 40 1 MET B CA 1
ATOM 969 C C . MET B 1 1 ? -42.406 -52.719 13.906 1 40 1 MET B C 1
ATOM 971 O O . MET B 1 1 ? -41.781 -53.312 13.016 1 40 1 MET B O 1
ATOM 975 N N . GLU B 1 2 ? -43.188 -51.719 13.383 1 50.19 2 GLU B N 1
ATOM 976 C CA . GLU B 1 2 ? -42.906 -50.781 12.297 1 50.19 2 GLU B CA 1
ATOM 977 C C . GLU B 1 2 ? -41.625 -50 12.57 1 50.19 2 GLU B C 1
ATOM 979 O O . GLU B 1 2 ? -41.469 -49.406 13.641 1 50.19 2 GLU B O 1
ATOM 984 N N . HIS B 1 3 ? -40.469 -50.469 12.047 1 54.88 3 HIS B N 1
ATOM 985 C CA . HIS B 1 3 ? -39.188 -49.75 12.039 1 54.88 3 HIS B CA 1
ATOM 986 C C . HIS B 1 3 ? -39.344 -48.375 11.375 1 54.88 3 HIS B C 1
ATOM 988 O O . HIS B 1 3 ? -39.781 -48.281 10.234 1 54.88 3 HIS B O 1
ATOM 994 N N . SER B 1 4 ? -39.781 -47.375 12.164 1 56.28 4 SER B N 1
ATOM 995 C CA . SER B 1 4 ? -39.688 -45.969 11.727 1 56.28 4 SER B CA 1
ATOM 996 C C . SER B 1 4 ? -38.25 -45.625 11.312 1 56.28 4 SER B C 1
ATOM 998 O O . SER B 1 4 ? -37.312 -45.812 12.086 1 56.28 4 SER B O 1
ATOM 1000 N N . ASN B 1 5 ? -37.906 -45.812 10.039 1 54.19 5 ASN B N 1
ATOM 1001 C CA . ASN B 1 5 ? -36.656 -45.281 9.5 1 54.19 5 ASN B CA 1
ATOM 1002 C C . ASN B 1 5 ? -36.562 -43.781 9.742 1 54.19 5 ASN B C 1
ATOM 1004 O O . ASN B 1 5 ? -37.406 -43 9.305 1 54.19 5 ASN B O 1
ATOM 1008 N N . LEU B 1 6 ? -36.062 -43.344 10.883 1 49.78 6 LEU B N 1
ATOM 1009 C CA . LEU B 1 6 ? -35.688 -41.938 11.094 1 49.78 6 LEU B CA 1
ATOM 1010 C C . LEU B 1 6 ? -34.688 -41.5 10.047 1 49.78 6 LEU B C 1
ATOM 1012 O O . LEU B 1 6 ? -33.562 -42.031 9.961 1 49.78 6 LEU B O 1
ATOM 1016 N N . LEU B 1 7 ? -35.156 -41 8.969 1 53.16 7 LEU B N 1
ATOM 1017 C CA . LEU B 1 7 ? -34.312 -40.312 8 1 53.16 7 LEU B CA 1
ATOM 1018 C C . LEU B 1 7 ? -33.594 -39.125 8.625 1 53.16 7 LEU B C 1
ATOM 1020 O O . LEU B 1 7 ? -34.25 -38.219 9.156 1 53.16 7 LEU B O 1
ATOM 1024 N N . PHE B 1 8 ? -32.375 -39.312 9.172 1 53.59 8 PHE B N 1
ATOM 1025 C CA . PHE B 1 8 ? -31.547 -38.219 9.648 1 53.59 8 PHE B CA 1
ATOM 1026 C C . PHE B 1 8 ? -31.172 -37.281 8.5 1 53.59 8 PHE B C 1
ATOM 1028 O O . PHE B 1 8 ? -30.609 -37.719 7.496 1 53.59 8 PHE B O 1
ATOM 1035 N N . PHE B 1 9 ? -31.859 -36.156 8.305 1 54.97 9 PHE B N 1
ATOM 1036 C CA . PHE B 1 9 ? -31.5 -35.094 7.363 1 54.97 9 PHE B CA 1
ATOM 1037 C C . PHE B 1 9 ? -30.172 -34.469 7.734 1 54.97 9 PHE B C 1
ATOM 1039 O O . PHE B 1 9 ? -30.016 -33.906 8.82 1 54.97 9 PHE B O 1
ATOM 1046 N N . ALA B 1 10 ? -29.016 -34.875 7.152 1 53.88 10 ALA B N 1
ATOM 1047 C CA . ALA B 1 10 ? -27.719 -34.25 7.309 1 53.88 10 ALA B CA 1
ATOM 1048 C C . ALA B 1 10 ? -27.75 -32.812 6.82 1 53.88 10 ALA B C 1
ATOM 1050 O O . ALA B 1 10 ? -27.969 -32.531 5.633 1 53.88 10 ALA B O 1
ATOM 1051 N N . ILE B 1 11 ? -28.062 -31.781 7.605 1 50.94 11 ILE B N 1
ATOM 1052 C CA . ILE B 1 11 ? -27.938 -30.359 7.289 1 50.94 11 ILE B CA 1
ATOM 1053 C C . ILE B 1 11 ? -26.484 -30.031 6.949 1 50.94 11 ILE B C 1
ATOM 1055 O O . ILE B 1 11 ? -25.594 -30.172 7.793 1 50.94 11 ILE B O 1
ATOM 1059 N N . LEU B 1 12 ? -26 -30.078 5.66 1 51.19 12 LEU B N 1
ATOM 1060 C CA . LEU B 1 12 ? -24.719 -29.578 5.191 1 51.19 12 LEU B CA 1
ATOM 1061 C C . LEU B 1 12 ? -24.609 -28.078 5.434 1 51.19 12 LEU B C 1
ATOM 1063 O O . LEU B 1 12 ? -25.328 -27.281 4.809 1 51.19 12 LEU B O 1
ATOM 1067 N N . LEU B 1 13 ? -24.266 -27.547 6.605 1 47.22 13 LEU B N 1
ATOM 1068 C CA . LEU B 1 13 ? -23.969 -26.141 6.891 1 47.22 13 LEU B CA 1
ATOM 1069 C C . LEU B 1 13 ? -22.828 -25.641 6.023 1 47.22 13 LEU B C 1
ATOM 1071 O O . LEU B 1 13 ? -21.688 -26.078 6.18 1 47.22 13 LEU B O 1
ATOM 1075 N N . SER B 1 14 ? -23.031 -25.219 4.797 1 52.06 14 SER B N 1
ATOM 1076 C CA . SER B 1 14 ? -22.031 -24.531 3.986 1 52.06 14 SER B CA 1
ATOM 1077 C C . SER B 1 14 ? -21.484 -23.297 4.703 1 52.06 14 SER B C 1
ATOM 1079 O O . SER B 1 14 ? -22.25 -22.391 5.051 1 52.06 14 SER B O 1
ATOM 1081 N N . HIS B 1 15 ? -20.516 -23.391 5.473 1 48.56 15 HIS B N 1
ATOM 1082 C CA . HIS B 1 15 ? -19.828 -22.219 5.992 1 48.56 15 HIS B CA 1
ATOM 1083 C C . HIS B 1 15 ? -19.312 -21.328 4.859 1 48.56 15 HIS B C 1
ATOM 1085 O O . HIS B 1 15 ? -18.375 -21.703 4.145 1 48.56 15 HIS B O 1
ATOM 1091 N N . ALA B 1 16 ? -20.188 -20.547 4.273 1 42.97 16 ALA B N 1
ATOM 1092 C CA . ALA B 1 16 ? -19.703 -19.516 3.361 1 42.97 16 ALA B CA 1
ATOM 1093 C C . ALA B 1 16 ? -18.625 -18.656 4.02 1 42.97 16 ALA B C 1
ATOM 1095 O O . ALA B 1 16 ? -18.875 -18 5.035 1 42.97 16 ALA B O 1
ATOM 1096 N N . PHE B 1 17 ? -17.375 -19.125 3.918 1 47.31 17 PHE B N 1
ATOM 1097 C CA . PHE B 1 17 ? -16.297 -18.234 4.344 1 47.31 17 PHE B CA 1
ATOM 1098 C C . PHE B 1 17 ? -16.5 -16.828 3.783 1 47.31 17 PHE B C 1
ATOM 1100 O O . PHE B 1 17 ? -16.609 -16.656 2.568 1 47.31 17 PHE B O 1
ATOM 1107 N N . LEU B 1 18 ? -17.234 -15.961 4.453 1 45.41 18 LEU B N 1
ATOM 1108 C CA . LEU B 1 18 ? -17.297 -14.547 4.109 1 45.41 18 LEU B CA 1
ATOM 1109 C C . LEU B 1 18 ? -15.914 -14.023 3.729 1 45.41 18 LEU B C 1
ATOM 1111 O O . LEU B 1 18 ? -15.016 -13.961 4.57 1 45.41 18 LEU B O 1
ATOM 1115 N N . SER B 1 19 ? -15.547 -14.336 2.471 1 55.28 19 SER B N 1
ATOM 1116 C CA . SER B 1 19 ? -14.289 -13.805 1.948 1 55.28 19 SER B CA 1
ATOM 1117 C C . SER B 1 19 ? -14.219 -12.297 2.123 1 55.28 19 SER B C 1
ATOM 1119 O O . SER B 1 19 ? -15.125 -11.57 1.718 1 55.28 19 SER B O 1
ATOM 1121 N N . TYR B 1 20 ? -13.742 -11.773 3.172 1 59.16 20 TYR B N 1
ATOM 1122 C CA . TYR B 1 20 ? -13.594 -10.344 3.43 1 59.16 20 TYR B CA 1
ATOM 1123 C C . TYR B 1 20 ? -12.711 -9.688 2.375 1 59.16 20 TYR B C 1
ATOM 1125 O O . TYR B 1 20 ? -11.594 -10.148 2.121 1 59.16 20 TYR B O 1
ATOM 1133 N N . ALA B 1 21 ? -13.438 -8.953 1.447 1 66.56 21 ALA B N 1
ATOM 1134 C CA . ALA B 1 21 ? -12.758 -8.125 0.458 1 66.56 21 ALA B CA 1
ATOM 1135 C C . ALA B 1 21 ? -12.211 -6.848 1.096 1 66.56 21 ALA B C 1
ATOM 1137 O O . ALA B 1 21 ? -12.891 -6.211 1.901 1 66.56 21 ALA B O 1
ATOM 1138 N N . HIS B 1 22 ? -10.922 -6.695 0.971 1 78.69 22 HIS B N 1
ATOM 1139 C CA . HIS B 1 22 ? -10.414 -5.43 1.487 1 78.69 22 HIS B CA 1
ATOM 1140 C C . HIS B 1 22 ? -9.617 -4.684 0.423 1 78.69 22 HIS B C 1
ATOM 1142 O O . HIS B 1 22 ? -8.953 -5.301 -0.408 1 78.69 22 HIS B O 1
ATOM 1148 N N . SER B 1 23 ? -9.875 -3.35 0.378 1 81.25 23 SER B N 1
ATOM 1149 C CA . SER B 1 23 ? -9.102 -2.461 -0.484 1 81.25 23 SER B CA 1
ATOM 1150 C C . SER B 1 23 ? -7.637 -2.402 -0.049 1 81.25 23 SER B C 1
ATOM 1152 O O . SER B 1 23 ? -7.34 -2.396 1.147 1 81.25 23 SER B O 1
ATOM 1154 N N . ALA B 1 24 ? -6.777 -2.477 -1.003 1 89.69 24 ALA B N 1
ATOM 1155 C CA . ALA B 1 24 ? -5.332 -2.49 -0.78 1 89.69 24 ALA B CA 1
ATOM 1156 C C . ALA B 1 24 ? -4.586 -1.929 -1.987 1 89.69 24 ALA B C 1
ATOM 1158 O O . ALA B 1 24 ? -5.191 -1.298 -2.859 1 89.69 24 ALA B O 1
ATOM 1159 N N . SER B 1 25 ? -3.293 -1.933 -1.915 1 91.31 25 SER B N 1
ATOM 1160 C CA . SER B 1 25 ? -2.473 -1.556 -3.062 1 91.31 25 SER B CA 1
ATOM 1161 C C . SER B 1 25 ? -1.523 -2.682 -3.457 1 91.31 25 SER B C 1
ATOM 1163 O O . SER B 1 25 ? -1.231 -3.566 -2.648 1 91.31 25 SER B O 1
ATOM 1165 N N . SER B 1 26 ? -1.154 -2.6 -4.68 1 93.44 26 SER B N 1
ATOM 1166 C CA . SER B 1 26 ? -0.204 -3.594 -5.168 1 93.44 26 SER B CA 1
ATOM 1167 C C . SER B 1 26 ? 0.866 -2.949 -6.043 1 93.44 26 SER B C 1
ATOM 1169 O O . SER B 1 26 ? 0.562 -2.096 -6.879 1 93.44 26 SER B O 1
ATOM 1171 N N . THR B 1 27 ? 2.07 -3.295 -5.812 1 92.31 27 THR B N 1
ATOM 1172 C CA . THR B 1 27 ? 3.141 -3.203 -6.801 1 92.31 27 THR B CA 1
ATOM 1173 C C . THR B 1 27 ? 3.395 -4.559 -7.449 1 92.31 27 THR B C 1
ATOM 1175 O O . THR B 1 27 ? 2.584 -5.477 -7.32 1 92.31 27 THR B O 1
ATOM 1178 N N . PHE B 1 28 ? 4.438 -4.605 -8.242 1 93.69 28 PHE B N 1
ATOM 1179 C CA . PHE B 1 28 ? 4.809 -5.887 -8.836 1 93.69 28 PHE B CA 1
ATOM 1180 C C . PHE B 1 28 ? 6.316 -6.102 -8.75 1 93.69 28 PHE B C 1
ATOM 1182 O O . PHE B 1 28 ? 7.074 -5.152 -8.555 1 93.69 28 PHE B O 1
ATOM 1189 N N . TYR B 1 29 ? 6.691 -7.336 -8.82 1 94.25 29 TYR B N 1
ATOM 1190 C CA . TYR B 1 29 ? 8.102 -7.719 -8.859 1 94.25 29 TYR B CA 1
ATOM 1191 C C . TYR B 1 29 ? 8.375 -8.648 -10.031 1 94.25 29 TYR B C 1
ATOM 1193 O O . TYR B 1 29 ? 7.453 -9.227 -10.609 1 94.25 29 TYR B O 1
ATOM 1201 N N . THR B 1 30 ? 9.688 -8.688 -10.414 1 94.88 30 THR B N 1
ATOM 1202 C CA . THR B 1 30 ? 10.078 -9.422 -11.609 1 94.88 30 THR B CA 1
ATOM 1203 C C . THR B 1 30 ? 10.812 -10.711 -11.242 1 94.88 30 THR B C 1
ATOM 1205 O O . THR B 1 30 ? 11.312 -10.844 -10.125 1 94.88 30 THR B O 1
ATOM 1208 N N . PRO B 1 31 ? 10.836 -11.633 -12.156 1 96.25 31 PRO B N 1
ATOM 1209 C CA . PRO B 1 31 ? 11.648 -12.828 -11.891 1 96.25 31 PRO B CA 1
ATOM 1210 C C . PRO B 1 31 ? 13.078 -12.484 -11.484 1 96.25 31 PRO B C 1
ATOM 1212 O O . PRO B 1 31 ? 13.562 -11.383 -11.766 1 96.25 31 PRO B O 1
ATOM 1215 N N . PRO B 1 32 ? 13.867 -13.523 -10.789 1 97.12 32 PRO B N 1
ATOM 1216 C CA . PRO B 1 32 ? 13.359 -14.859 -10.461 1 97.12 32 PRO B CA 1
ATOM 1217 C C . PRO B 1 32 ? 12.375 -14.844 -9.289 1 97.12 32 PRO B C 1
ATOM 1219 O O . PRO B 1 32 ? 12.523 -14.039 -8.367 1 97.12 32 PRO B O 1
ATOM 1222 N N . TYR B 1 33 ? 11.414 -15.805 -9.312 1 97.75 33 TYR B N 1
ATOM 1223 C CA . TYR B 1 33 ? 10.406 -15.906 -8.266 1 97.75 33 TYR B CA 1
ATOM 1224 C C . TYR B 1 33 ? 10.805 -16.953 -7.234 1 97.75 33 TYR B C 1
ATOM 1226 O O . TYR B 1 33 ? 10.133 -17.125 -6.211 1 97.75 33 TYR B O 1
ATOM 1234 N N . LEU B 1 34 ? 11.891 -17.75 -7.562 1 97.56 34 LEU B N 1
ATOM 1235 C CA . LEU B 1 34 ? 12.383 -18.781 -6.668 1 97.56 34 LEU B CA 1
ATOM 1236 C C . LEU B 1 34 ? 13.75 -18.422 -6.102 1 97.56 34 LEU B C 1
ATOM 1238 O O . LEU B 1 34 ? 14.531 -17.734 -6.758 1 97.56 34 LEU B O 1
ATOM 1242 N N . PRO B 1 35 ? 14.086 -18.922 -4.738 1 98 35 PRO B N 1
ATOM 1243 C CA . PRO B 1 35 ? 13.164 -19.641 -3.865 1 98 35 PRO B CA 1
ATOM 1244 C C . PRO B 1 35 ? 12.094 -18.75 -3.264 1 98 35 PRO B C 1
ATOM 1246 O O . PRO B 1 35 ? 12.227 -17.516 -3.277 1 98 35 PRO B O 1
ATOM 1249 N N . SER B 1 36 ? 10.977 -19.297 -2.84 1 98.19 36 SER B N 1
ATOM 1250 C CA . SER B 1 36 ? 9.922 -18.562 -2.145 1 98.19 36 SER B CA 1
ATOM 1251 C C . SER B 1 36 ? 9.789 -19.016 -0.695 1 98.19 36 SER B C 1
ATOM 1253 O O . SER B 1 36 ? 10.188 -20.141 -0.357 1 98.19 36 SER B O 1
ATOM 1255 N N . ALA B 1 37 ? 9.258 -18.234 0.1 1 98 37 ALA B N 1
ATOM 1256 C CA . ALA B 1 37 ? 9.141 -18.531 1.525 1 98 37 ALA B CA 1
ATOM 1257 C C . ALA B 1 37 ? 8.219 -19.719 1.766 1 98 37 ALA B C 1
ATOM 1259 O O . ALA B 1 37 ? 8.445 -20.516 2.68 1 98 37 ALA B O 1
ATOM 1260 N N . CYS B 1 38 ? 7.211 -19.859 0.952 1 98.62 38 CYS B N 1
ATOM 1261 C CA . CYS B 1 38 ? 6.219 -20.891 1.198 1 98.62 38 CYS B CA 1
ATOM 1262 C C . CYS B 1 38 ? 6.711 -22.25 0.698 1 98.62 38 CYS B C 1
ATOM 1264 O O . CYS B 1 38 ? 6.398 -23.281 1.286 1 98.62 38 CYS B O 1
ATOM 1266 N N . TYR B 1 39 ? 7.445 -22.219 -0.427 1 98.62 39 TYR B N 1
ATOM 1267 C CA . TYR B 1 39 ? 7.566 -23.484 -1.142 1 98.62 39 TYR B CA 1
ATOM 1268 C C . TYR B 1 39 ? 9.016 -23.766 -1.506 1 98.62 39 TYR B C 1
ATOM 1270 O O . TYR B 1 39 ? 9.305 -24.719 -2.244 1 98.62 39 TYR B O 1
ATOM 1278 N N . GLY B 1 40 ? 9.945 -22.922 -1.02 1 98.06 40 GLY B N 1
ATOM 1279 C CA . GLY B 1 40 ? 11.336 -23.141 -1.417 1 98.06 40 GLY B CA 1
ATOM 1280 C C . GLY B 1 40 ? 11.531 -23.094 -2.92 1 98.06 40 GLY B C 1
ATOM 1281 O O . GLY B 1 40 ? 11.133 -22.141 -3.582 1 98.06 40 GLY B O 1
ATOM 1282 N N . PHE B 1 41 ? 11.992 -24.141 -3.502 1 98.38 41 PHE B N 1
ATOM 1283 C CA . PHE B 1 41 ? 12.344 -24.141 -4.918 1 98.38 41 PHE B CA 1
ATOM 1284 C C . PHE B 1 41 ? 11.234 -24.766 -5.754 1 98.38 41 PHE B C 1
ATOM 1286 O O . PHE B 1 41 ? 11.391 -24.953 -6.961 1 98.38 41 PHE B O 1
ATOM 1293 N N . LEU B 1 42 ? 10.102 -25.094 -5.117 1 98.31 42 LEU B N 1
ATOM 1294 C CA . LEU B 1 42 ? 8.984 -25.656 -5.871 1 98.31 42 LEU B CA 1
ATOM 1295 C C . LEU B 1 42 ? 8.234 -24.562 -6.621 1 98.31 42 LEU B C 1
ATOM 1297 O O . LEU B 1 42 ? 7.738 -23.609 -6.008 1 98.31 42 LEU B O 1
ATOM 1301 N N . ASP B 1 43 ? 8.109 -24.734 -7.887 1 98.12 43 ASP B N 1
ATOM 1302 C CA . ASP B 1 43 ? 7.465 -23.766 -8.766 1 98.12 43 ASP B CA 1
ATOM 1303 C C . ASP B 1 43 ? 5.945 -23.859 -8.664 1 98.12 43 ASP B C 1
ATOM 1305 O O . ASP B 1 43 ? 5.367 -24.938 -8.797 1 98.12 43 ASP B O 1
ATOM 1309 N N . LYS B 1 44 ? 5.301 -22.703 -8.469 1 98.38 44 LYS B N 1
ATOM 1310 C CA . LYS B 1 44 ? 3.848 -22.656 -8.336 1 98.38 44 LYS B CA 1
ATOM 1311 C C . LYS B 1 44 ? 3.227 -21.781 -9.43 1 98.38 44 LYS B C 1
ATOM 1313 O O . LYS B 1 44 ? 2.123 -21.266 -9.258 1 98.38 44 LYS B O 1
ATOM 1318 N N . GLY B 1 45 ? 3.961 -21.5 -10.539 1 98.25 45 GLY B N 1
ATOM 1319 C CA . GLY B 1 45 ? 3.451 -20.766 -11.688 1 98.25 45 GLY B CA 1
ATOM 1320 C C . GLY B 1 45 ? 3.684 -19.281 -11.586 1 98.25 45 GLY B C 1
ATOM 1321 O O . GLY B 1 45 ? 4.547 -18.828 -10.836 1 98.25 45 GLY B O 1
ATOM 1322 N N . LYS B 1 46 ? 2.91 -18.484 -12.438 1 98.5 46 LYS B N 1
ATOM 1323 C CA . LYS B 1 46 ? 3.193 -17.062 -12.578 1 98.5 46 LYS B CA 1
ATOM 1324 C C . LYS B 1 46 ? 2.078 -16.219 -11.969 1 98.5 46 LYS B C 1
ATOM 1326 O O . LYS B 1 46 ? 2.199 -14.992 -11.875 1 98.5 46 LYS B O 1
ATOM 1331 N N . MET B 1 47 ? 0.953 -16.875 -11.602 1 98.81 47 MET B N 1
ATOM 1332 C CA . MET B 1 47 ? -0.106 -16.141 -10.914 1 98.81 47 MET B CA 1
ATOM 1333 C C . MET B 1 47 ? 0.079 -16.203 -9.398 1 98.81 47 MET B C 1
ATOM 1335 O O . MET B 1 47 ? -0.657 -16.906 -8.711 1 98.81 47 MET B O 1
ATOM 1339 N N . ILE B 1 48 ? 1.163 -15.406 -8.969 1 98.88 48 ILE B N 1
ATOM 1340 C CA . ILE B 1 48 ? 1.604 -15.453 -7.582 1 98.88 48 ILE B CA 1
ATOM 1341 C C . ILE B 1 48 ? 1.794 -14.031 -7.051 1 98.88 48 ILE B C 1
ATOM 1343 O O . ILE B 1 48 ? 1.816 -13.07 -7.824 1 98.88 48 ILE B O 1
ATOM 1347 N N . ALA B 1 49 ? 1.923 -14.016 -5.793 1 98.5 49 ALA B N 1
ATOM 1348 C CA . ALA B 1 49 ? 2.152 -12.742 -5.117 1 98.5 49 ALA B CA 1
ATOM 1349 C C . ALA B 1 49 ? 2.965 -12.945 -3.838 1 98.5 49 ALA B C 1
ATOM 1351 O O . ALA B 1 49 ? 2.955 -14.031 -3.252 1 98.5 49 ALA B O 1
ATOM 1352 N N . ALA B 1 50 ? 3.711 -11.953 -3.512 1 98 50 ALA B N 1
ATOM 1353 C CA . ALA B 1 50 ? 4.348 -11.844 -2.201 1 98 50 ALA B CA 1
ATOM 1354 C C . ALA B 1 50 ? 3.529 -10.961 -1.263 1 98 50 ALA B C 1
ATOM 1356 O O . ALA B 1 50 ? 3.08 -9.883 -1.65 1 98 50 ALA B O 1
ATOM 1357 N N . ALA B 1 51 ? 3.305 -11.391 -0.044 1 93.81 51 ALA B N 1
ATOM 1358 C CA . ALA B 1 51 ? 2.479 -10.688 0.929 1 93.81 51 ALA B CA 1
ATOM 1359 C C . ALA B 1 51 ? 3.328 -9.781 1.82 1 93.81 51 ALA B C 1
ATOM 1361 O O . ALA B 1 51 ? 4.418 -10.172 2.246 1 93.81 51 ALA B O 1
ATOM 1362 N N . SER B 1 52 ? 2.76 -8.625 2.027 1 88.62 52 SER B N 1
ATOM 1363 C CA . SER B 1 52 ? 3.365 -7.809 3.078 1 88.62 52 SER B CA 1
ATOM 1364 C C . SER B 1 52 ? 3.359 -8.539 4.418 1 88.62 52 SER B C 1
ATOM 1366 O O . SER B 1 52 ? 2.666 -9.547 4.574 1 88.62 52 SER B O 1
ATOM 1368 N N . GLU B 1 53 ? 4.082 -7.969 5.449 1 84.75 53 GLU B N 1
ATOM 1369 C CA . GLU B 1 53 ? 4.113 -8.586 6.77 1 84.75 53 GLU B CA 1
ATOM 1370 C C . GLU B 1 53 ? 2.713 -8.664 7.375 1 84.75 53 GLU B C 1
ATOM 1372 O O . GLU B 1 53 ? 2.354 -9.672 7.992 1 84.75 53 GLU B O 1
ATOM 1377 N N . ALA B 1 54 ? 2.037 -7.566 7.199 1 81.19 54 ALA B N 1
ATOM 1378 C CA . ALA B 1 54 ? 0.69 -7.527 7.762 1 81.19 54 ALA B CA 1
ATOM 1379 C C . ALA B 1 54 ? -0.19 -8.617 7.156 1 81.19 54 ALA B C 1
ATOM 1381 O O . ALA B 1 54 ? -0.87 -9.352 7.875 1 81.19 54 ALA B O 1
ATOM 1382 N N . LEU B 1 55 ? -0.186 -8.789 5.879 1 86.5 55 LEU B N 1
ATOM 1383 C CA . LEU B 1 55 ? -0.995 -9.797 5.211 1 86.5 55 LEU B CA 1
ATOM 1384 C C . LEU B 1 55 ? -0.427 -11.195 5.445 1 86.5 55 LEU B C 1
ATOM 1386 O O . LEU B 1 55 ? -1.177 -12.172 5.527 1 86.5 55 LEU B O 1
ATOM 1390 N N . TRP B 1 56 ? 0.863 -11.305 5.543 1 90.75 56 TRP B N 1
ATOM 1391 C CA . TRP B 1 56 ? 1.557 -12.57 5.75 1 90.75 56 TRP B CA 1
ATOM 1392 C C . TRP B 1 56 ? 1.052 -13.273 7.008 1 90.75 56 TRP B C 1
ATOM 1394 O O . TRP B 1 56 ? 0.951 -14.5 7.047 1 90.75 56 TRP B O 1
ATOM 1404 N N . ASP B 1 57 ? 0.847 -12.461 7.98 1 89.44 57 ASP B N 1
ATOM 1405 C CA . ASP B 1 57 ? 0.254 -12.961 9.219 1 89.44 57 ASP B CA 1
ATOM 1406 C C . ASP B 1 57 ? 1.056 -14.133 9.773 1 89.44 57 ASP B C 1
ATOM 1408 O O . ASP B 1 57 ? 0.505 -15.211 10.008 1 89.44 57 ASP B O 1
ATOM 1412 N N . ASN B 1 58 ? 2.314 -13.945 9.93 1 92.31 58 ASN B N 1
ATOM 1413 C CA . ASN B 1 58 ? 3.221 -14.938 10.5 1 92.31 58 ASN B CA 1
ATOM 1414 C C . ASN B 1 58 ? 3.174 -16.25 9.719 1 92.31 58 ASN B C 1
ATOM 1416 O O . ASN B 1 58 ? 3.205 -17.328 10.312 1 92.31 58 ASN B O 1
ATOM 1420 N N . GLY B 1 59 ? 2.869 -16.141 8.484 1 95.69 59 GLY B N 1
ATOM 1421 C CA . GLY B 1 59 ? 2.93 -17.297 7.609 1 95.69 59 GLY B CA 1
ATOM 1422 C C . GLY B 1 59 ? 1.57 -17.922 7.344 1 95.69 59 GLY B C 1
ATOM 1423 O O . GLY B 1 59 ? 1.44 -18.797 6.492 1 95.69 59 GLY B O 1
ATOM 1424 N N . ALA B 1 60 ? 0.558 -17.438 7.969 1 95.81 60 ALA B N 1
ATOM 1425 C CA . ALA B 1 60 ? -0.771 -18.031 7.84 1 95.81 60 ALA B CA 1
ATOM 1426 C C . ALA B 1 60 ? -1.322 -17.844 6.43 1 95.81 60 ALA B C 1
ATOM 1428 O O . ALA B 1 60 ? -2.195 -18.594 5.984 1 95.81 60 ALA B O 1
ATOM 1429 N N . ALA B 1 61 ? -0.782 -16.922 5.719 1 94.94 61 ALA B N 1
ATOM 1430 C CA . ALA B 1 61 ? -1.297 -16.609 4.387 1 94.94 61 ALA B CA 1
ATOM 1431 C C . ALA B 1 61 ? -0.698 -17.531 3.334 1 94.94 61 ALA B C 1
ATOM 1433 O O . ALA B 1 61 ? -1.178 -17.578 2.199 1 94.94 61 ALA B O 1
ATOM 1434 N N . CYS B 1 62 ? 0.337 -18.25 3.707 1 97.62 62 CYS B N 1
ATOM 1435 C CA . CYS B 1 62 ? 1.018 -19.109 2.744 1 97.62 62 CYS B CA 1
ATOM 1436 C C . CYS B 1 62 ? 0.034 -20.062 2.07 1 97.62 62 CYS B C 1
ATOM 1438 O O . CYS B 1 62 ? -0.729 -20.766 2.746 1 97.62 62 CYS B O 1
ATOM 1440 N N . GLY B 1 63 ? 0.052 -20.016 0.768 1 98.25 63 GLY B N 1
ATOM 1441 C CA . GLY B 1 63 ? -0.698 -20.969 -0.028 1 98.25 63 GLY B CA 1
ATOM 1442 C C . GLY B 1 63 ? -2.139 -20.562 -0.261 1 98.25 63 GLY B C 1
ATOM 1443 O O . GLY B 1 63 ? -2.844 -21.172 -1.063 1 98.25 63 GLY B O 1
ATOM 1444 N N . HIS B 1 64 ? -2.582 -19.531 0.424 1 97.5 64 HIS B N 1
ATOM 1445 C CA . HIS B 1 64 ? -3.936 -19.031 0.189 1 97.5 64 HIS B CA 1
ATOM 1446 C C . HIS B 1 64 ? -4.031 -18.297 -1.143 1 97.5 64 HIS B C 1
ATOM 1448 O O . HIS B 1 64 ? -3.074 -17.656 -1.567 1 97.5 64 HIS B O 1
ATOM 1454 N N . SER B 1 65 ? -5.172 -18.453 -1.726 1 98 65 SER B N 1
ATOM 1455 C CA . SER B 1 65 ? -5.43 -17.766 -2.984 1 98 65 SER B CA 1
ATOM 1456 C C . SER B 1 65 ? -6.355 -16.578 -2.779 1 98 65 SER B C 1
ATOM 1458 O O . SER B 1 65 ? -7.289 -16.625 -1.979 1 98 65 SER B O 1
ATOM 1460 N N . TYR B 1 66 ? -6.059 -15.555 -3.555 1 97.19 66 TYR B N 1
ATOM 1461 C CA . TYR B 1 66 ? -6.844 -14.328 -3.514 1 97.19 66 TYR B CA 1
ATOM 1462 C C . TYR B 1 66 ? -7.297 -13.93 -4.914 1 97.19 66 TYR B C 1
ATOM 1464 O O . TYR B 1 66 ? -6.531 -14.023 -5.875 1 97.19 66 TYR B O 1
ATOM 1472 N N . ARG B 1 67 ? -8.539 -13.461 -5.016 1 97.81 67 ARG B N 1
ATOM 1473 C CA . ARG B 1 67 ? -8.961 -12.703 -6.188 1 97.81 67 ARG B CA 1
ATOM 1474 C C . ARG B 1 67 ? -8.547 -11.234 -6.07 1 97.81 67 ARG B C 1
ATOM 1476 O O . ARG B 1 67 ? -8.805 -10.594 -5.047 1 97.81 67 ARG B O 1
ATOM 1483 N N . VAL B 1 68 ? -7.852 -10.797 -7.109 1 97.44 68 VAL B N 1
ATOM 1484 C CA . VAL B 1 68 ? -7.363 -9.422 -7.133 1 97.44 68 VAL B CA 1
ATOM 1485 C C . VAL B 1 68 ? -8.031 -8.656 -8.273 1 97.44 68 VAL B C 1
ATOM 1487 O O . VAL B 1 68 ? -8.062 -9.133 -9.414 1 97.44 68 VAL B O 1
ATOM 1490 N N . THR B 1 69 ? -8.586 -7.492 -7.949 1 95.88 69 THR B N 1
ATOM 1491 C CA . THR B 1 69 ? -9.203 -6.613 -8.938 1 95.88 69 THR B CA 1
ATOM 1492 C C . THR B 1 69 ? -8.617 -5.207 -8.852 1 95.88 69 THR B C 1
ATOM 1494 O O . THR B 1 69 ? -8.523 -4.633 -7.7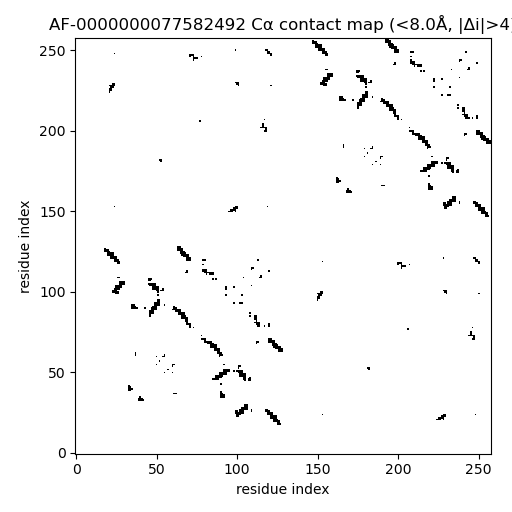66 1 95.88 69 THR B O 1
ATOM 1497 N N . CYS B 1 70 ? -8.164 -4.723 -10.031 1 94.12 70 CYS B N 1
ATOM 1498 C CA . CYS B 1 70 ? -7.672 -3.35 -10.07 1 94.12 70 CYS B CA 1
ATOM 1499 C C . CYS B 1 70 ? -8.812 -2.354 -9.922 1 94.12 70 CYS B C 1
ATOM 1501 O O . CYS B 1 70 ? -9.836 -2.467 -10.602 1 94.12 70 CYS B O 1
ATOM 1503 N N . ARG B 1 71 ? -8.469 -1.412 -8.898 1 87.31 71 ARG B N 1
ATOM 1504 C CA . ARG B 1 71 ? -9.422 -0.337 -8.664 1 87.31 71 ARG B CA 1
ATOM 1505 C C . ARG B 1 71 ? -8.852 1.01 -9.094 1 87.31 71 ARG B C 1
ATOM 1507 O O . ARG B 1 71 ? -7.656 1.261 -8.938 1 87.31 71 ARG B O 1
ATOM 1514 N N . SER B 1 72 ? -9.555 1.725 -9.852 1 75.81 72 SER B N 1
ATOM 1515 C CA . SER B 1 72 ? -9.195 3.096 -10.195 1 75.81 72 SER B CA 1
ATOM 1516 C C . SER B 1 72 ? -10.25 4.086 -9.703 1 75.81 72 SER B C 1
ATOM 1518 O O . SER B 1 72 ? -11.148 4.465 -10.445 1 75.81 72 SER B O 1
ATOM 1520 N N . PRO B 1 73 ? -10.195 4.387 -8.398 1 59.47 73 PRO B N 1
ATOM 1521 C CA . PRO B 1 73 ? -11.281 5.215 -7.855 1 59.47 73 PRO B CA 1
ATOM 1522 C C . PRO B 1 73 ? -11.477 6.512 -8.641 1 59.47 73 PRO B C 1
ATOM 1524 O O . PRO B 1 73 ? -12.602 7.008 -8.75 1 59.47 73 PRO B O 1
ATOM 1527 N N . THR B 1 74 ? -10.352 7.125 -8.953 1 58.88 74 THR B N 1
ATOM 1528 C CA . THR B 1 74 ? -10.562 8.438 -9.539 1 58.88 74 THR B CA 1
ATOM 1529 C C . THR B 1 74 ? -10.961 8.32 -11.008 1 58.88 74 THR B C 1
ATOM 1531 O O . THR B 1 74 ? -11.406 9.289 -11.617 1 58.88 74 THR B O 1
ATOM 1534 N N . GLY B 1 75 ? -11.062 7.098 -11.281 1 57.5 75 GLY B N 1
ATOM 1535 C CA . GLY B 1 75 ? -11.508 6.992 -12.664 1 57.5 75 GLY B CA 1
ATOM 1536 C C . GLY B 1 75 ? -10.719 7.871 -13.609 1 57.5 75 GLY B C 1
ATOM 1537 O O . GLY B 1 75 ? -9.609 8.305 -13.289 1 57.5 75 GLY B O 1
ATOM 1538 N N . GLY B 1 76 ? -10.75 7.973 -14.93 1 57.88 76 GLY B N 1
ATOM 1539 C CA . GLY B 1 76 ? -10.297 8.883 -15.969 1 57.88 76 GLY B CA 1
ATOM 1540 C C . GLY B 1 76 ? -9.547 8.18 -17.078 1 57.88 76 GLY B C 1
ATOM 1541 O O . GLY B 1 76 ? -9.352 6.969 -17.047 1 57.88 76 GLY B O 1
ATOM 1542 N N . SER B 1 77 ? -9.453 9.023 -18 1 61.41 77 SER B N 1
ATOM 1543 C CA . SER B 1 77 ? -8.82 8.516 -19.219 1 61.41 77 SER B CA 1
ATOM 1544 C C . SER B 1 77 ? -7.434 7.953 -18.938 1 61.41 77 SER B C 1
ATOM 1546 O O . SER B 1 77 ? -6.879 7.211 -19.75 1 61.41 77 SER B O 1
ATOM 1548 N N . ARG B 1 78 ? -7.043 8.172 -17.719 1 65 78 ARG B N 1
ATOM 1549 C CA . ARG B 1 78 ? -5.664 7.766 -17.469 1 65 78 ARG B CA 1
ATOM 1550 C C . ARG B 1 78 ? -5.605 6.586 -16.5 1 65 78 ARG B C 1
ATOM 1552 O O . ARG B 1 78 ? -4.57 6.336 -15.883 1 65 78 ARG B O 1
ATOM 1559 N N . SER B 1 79 ? -6.805 5.887 -16.359 1 78.06 79 SER B N 1
ATOM 1560 C CA . SER B 1 79 ? -6.797 4.723 -15.484 1 78.06 79 SER B CA 1
ATOM 1561 C C . SER B 1 79 ? -5.844 3.646 -15.992 1 78.06 79 SER B C 1
ATOM 1563 O O . SER B 1 79 ? -5.895 3.271 -17.172 1 78.06 79 SER B O 1
ATOM 1565 N N . PRO B 1 80 ? -5.016 3.135 -15.078 1 85.56 80 PRO B N 1
ATOM 1566 C CA . PRO B 1 80 ? -4.133 2.051 -15.516 1 85.56 80 PRO B CA 1
ATOM 1567 C C . PRO B 1 80 ? -4.844 0.702 -15.586 1 85.56 80 PRO B C 1
ATOM 1569 O O . PRO B 1 80 ? -4.289 -0.265 -16.109 1 85.56 80 PRO B O 1
ATOM 1572 N N . CYS B 1 81 ? -6.082 0.591 -15.109 1 91.75 81 CYS B N 1
ATOM 1573 C CA . CYS B 1 81 ? -6.754 -0.693 -14.945 1 91.75 81 CYS B CA 1
ATOM 1574 C C . CYS B 1 81 ? -7.34 -1.18 -16.266 1 91.75 81 CYS B C 1
ATOM 1576 O O . CYS B 1 81 ? -7.914 -0.394 -17.016 1 91.75 81 CYS B O 1
ATOM 1578 N N . LYS B 1 82 ? -7.223 -2.451 -16.469 1 92.62 82 LYS B N 1
ATOM 1579 C CA . LYS B 1 82 ? -7.738 -3.068 -17.688 1 92.62 82 LYS B CA 1
ATOM 1580 C C . LYS B 1 82 ? -9.156 -3.586 -17.484 1 92.62 82 LYS B C 1
ATOM 1582 O O . LYS B 1 82 ? -9.789 -4.074 -18.422 1 92.62 82 LYS B O 1
ATOM 1587 N N . GLY B 1 83 ? -9.633 -3.525 -16.344 1 90.94 83 GLY B N 1
ATOM 1588 C CA . GLY B 1 83 ? -11 -3.961 -16.078 1 90.94 83 GLY B CA 1
ATOM 1589 C C . GLY B 1 83 ? -11.109 -5.457 -15.844 1 90.94 83 GLY B C 1
ATOM 1590 O O . GLY B 1 83 ? -12.203 -6.023 -15.938 1 90.94 83 GLY B O 1
ATOM 1591 N N . THR B 1 84 ? -9.984 -6.125 -15.531 1 92.69 84 THR B N 1
ATOM 1592 C CA . THR B 1 84 ? -9.977 -7.566 -15.305 1 92.69 84 THR B CA 1
ATOM 1593 C C . THR B 1 84 ? -9.641 -7.883 -13.852 1 92.69 84 THR B C 1
ATOM 1595 O O . THR B 1 84 ? -9.258 -6.992 -13.086 1 92.69 84 THR B O 1
ATOM 1598 N N . SER B 1 85 ? -9.914 -9.156 -13.562 1 97.38 85 SER B N 1
ATOM 1599 C CA . SER B 1 85 ? -9.477 -9.719 -12.289 1 97.38 85 SER B CA 1
ATOM 1600 C C . SER B 1 85 ? -8.578 -10.938 -12.5 1 97.38 85 SER B C 1
ATOM 1602 O O . SER B 1 85 ? -8.633 -11.578 -13.555 1 97.38 85 SER B O 1
ATOM 1604 N N . VAL B 1 86 ? -7.734 -11.172 -11.5 1 98.38 86 VAL B N 1
ATOM 1605 C CA . VAL B 1 86 ? -6.887 -12.359 -11.539 1 98.38 86 VAL B CA 1
ATOM 1606 C C . VAL B 1 86 ? -6.902 -13.055 -10.18 1 98.38 86 VAL B C 1
ATOM 1608 O O . VAL B 1 86 ? -7.207 -12.43 -9.164 1 98.38 86 VAL B O 1
ATOM 1611 N N . VAL B 1 87 ? -6.727 -14.359 -10.203 1 98.44 87 VAL B N 1
ATOM 1612 C CA . VAL B 1 87 ? -6.504 -15.102 -8.969 1 98.44 87 VAL B CA 1
ATOM 1613 C C . VAL B 1 87 ? -5.012 -15.383 -8.797 1 98.44 87 VAL B C 1
ATOM 1615 O O . VAL B 1 87 ? -4.355 -15.875 -9.719 1 98.44 87 VAL B O 1
ATOM 1618 N N . VAL B 1 88 ? -4.52 -15.023 -7.645 1 98.75 88 VAL B N 1
ATOM 1619 C CA . VAL B 1 88 ? -3.109 -15.273 -7.363 1 98.75 88 VAL B CA 1
ATOM 1620 C C . VAL B 1 88 ? -2.977 -16.094 -6.078 1 98.75 88 VAL B C 1
ATOM 1622 O O . VAL B 1 88 ? -3.863 -16.062 -5.223 1 98.75 88 VAL B O 1
ATOM 1625 N N . LYS B 1 89 ? -1.91 -16.844 -5.992 1 98.75 89 LYS B N 1
ATOM 1626 C CA . LYS B 1 89 ? -1.535 -17.578 -4.785 1 98.75 89 LYS B CA 1
ATOM 1627 C C . LYS B 1 89 ? -0.428 -16.844 -4.027 1 98.75 89 LYS B C 1
ATOM 1629 O O . LYS B 1 89 ? 0.546 -16.391 -4.625 1 98.75 89 LYS B O 1
ATOM 1634 N N . ILE B 1 90 ? -0.619 -16.781 -2.744 1 98.44 90 ILE B N 1
ATOM 1635 C CA . ILE B 1 90 ? 0.47 -16.234 -1.942 1 98.44 90 ILE B CA 1
ATOM 1636 C C . ILE B 1 90 ? 1.589 -17.266 -1.816 1 98.44 90 ILE B C 1
ATOM 1638 O O . ILE B 1 90 ? 1.392 -18.344 -1.238 1 98.44 90 ILE B O 1
ATOM 1642 N N . THR B 1 91 ? 2.773 -16.906 -2.332 1 98.75 91 THR B N 1
ATOM 1643 C CA . THR B 1 91 ? 3.871 -17.859 -2.293 1 98.75 91 THR B CA 1
ATOM 1644 C C . THR B 1 91 ? 5.047 -17.312 -1.495 1 98.75 91 THR B C 1
ATOM 1646 O O . THR B 1 91 ? 5.938 -18.062 -1.09 1 98.75 91 THR B O 1
ATOM 1649 N N . ASP B 1 92 ? 5.066 -15.992 -1.303 1 98.19 92 ASP B N 1
ATOM 1650 C CA . ASP B 1 92 ? 6.277 -15.391 -0.757 1 98.19 92 ASP B CA 1
ATOM 1651 C C . ASP B 1 92 ? 5.938 -14.273 0.228 1 98.19 92 ASP B C 1
ATOM 1653 O O . ASP B 1 92 ? 4.816 -13.766 0.233 1 98.19 92 ASP B O 1
ATOM 1657 N N . LEU B 1 93 ? 6.957 -14.07 1.11 1 95.94 93 LEU B N 1
ATOM 1658 C CA . LEU B 1 93 ? 6.91 -12.914 1.999 1 95.94 93 LEU B CA 1
ATOM 1659 C C . LEU B 1 93 ? 7.625 -11.719 1.374 1 95.94 93 LEU B C 1
ATOM 1661 O O . LEU B 1 93 ? 8.727 -11.859 0.836 1 95.94 93 LEU B O 1
ATOM 1665 N N . CYS B 1 94 ? 6.902 -10.609 1.311 1 91.19 94 CYS B N 1
ATOM 1666 C CA . CYS B 1 94 ? 7.516 -9.336 0.936 1 91.19 94 CYS B CA 1
ATOM 1667 C C . CYS B 1 94 ? 7.871 -8.516 2.172 1 91.19 94 CYS B C 1
ATOM 1669 O O . CYS B 1 94 ? 7.008 -7.867 2.76 1 91.19 94 CYS B O 1
ATOM 1671 N N . PRO B 1 95 ? 9.156 -8.453 2.539 1 83.38 95 PRO B N 1
ATOM 1672 C CA . PRO B 1 95 ? 9.531 -7.75 3.77 1 83.38 95 PRO B CA 1
ATOM 1673 C C . PRO B 1 95 ? 9.359 -6.238 3.662 1 83.38 95 PRO B C 1
ATOM 1675 O O . PRO B 1 95 ? 9.312 -5.695 2.555 1 83.38 95 PRO B O 1
ATOM 1678 N N . PRO B 1 96 ? 9.242 -5.527 4.809 1 72.62 96 PRO B N 1
ATOM 1679 C CA . PRO B 1 96 ? 8.922 -4.098 4.855 1 72.62 96 PRO B CA 1
ATOM 1680 C C . PRO B 1 96 ? 9.922 -3.246 4.074 1 72.62 96 PRO B C 1
ATOM 1682 O O . PRO B 1 96 ? 9.547 -2.209 3.52 1 72.62 96 PRO B O 1
ATOM 1685 N N . HIS B 1 97 ? 11.156 -3.613 3.99 1 69.69 97 HIS B N 1
ATOM 1686 C CA . HIS B 1 97 ? 12.148 -2.779 3.322 1 69.69 97 HIS B CA 1
ATOM 1687 C C . HIS B 1 97 ? 12.023 -2.883 1.807 1 69.69 97 HIS B C 1
ATOM 1689 O O . HIS B 1 97 ? 12.484 -1.998 1.08 1 69.69 97 HIS B O 1
ATOM 1695 N N . SER B 1 98 ? 11.359 -3.924 1.377 1 71.25 98 SER B N 1
ATOM 1696 C CA . SER B 1 98 ? 11.266 -4.117 -0.067 1 71.25 98 SER B CA 1
ATOM 1697 C C . SER B 1 98 ? 9.82 -4.035 -0.542 1 71.25 98 SER B C 1
ATOM 1699 O O . SER B 1 98 ? 9.562 -3.828 -1.73 1 71.25 98 SER B O 1
ATOM 1701 N N . CYS B 1 99 ? 8.961 -4.254 0.417 1 74.62 99 CYS B N 1
ATOM 1702 C CA . CYS B 1 99 ? 7.547 -4.27 0.054 1 74.62 99 CYS B CA 1
ATOM 1703 C C . CYS B 1 99 ? 6.922 -2.891 0.237 1 74.62 99 CYS B C 1
ATOM 1705 O O . CYS B 1 99 ? 6.922 -2.346 1.343 1 74.62 99 CYS B O 1
ATOM 1707 N N . HIS B 1 100 ? 6.348 -2.389 -0.839 1 78.12 100 HIS B N 1
ATOM 1708 C CA . HIS B 1 100 ? 5.875 -1.009 -0.825 1 78.12 100 HIS B CA 1
ATOM 1709 C C . HIS B 1 100 ? 4.355 -0.946 -0.895 1 78.12 100 HIS B C 1
ATOM 1711 O O . HIS B 1 100 ? 3.781 0.129 -1.091 1 78.12 100 HIS B O 1
ATOM 1717 N N . ALA B 1 101 ? 3.746 -2.098 -0.825 1 89.12 101 ALA B N 1
ATOM 1718 C CA . ALA B 1 101 ? 2.295 -2.24 -0.919 1 89.12 101 ALA B CA 1
ATOM 1719 C C . ALA B 1 101 ? 1.808 -3.438 -0.107 1 89.12 101 ALA B C 1
ATOM 1721 O O . ALA B 1 101 ? 2.582 -4.055 0.628 1 89.12 101 ALA B O 1
ATOM 1722 N N . THR B 1 102 ? 0.523 -3.676 -0.116 1 88.62 102 THR B N 1
ATOM 1723 C CA . THR B 1 102 ? -0.055 -4.812 0.59 1 88.62 102 THR B CA 1
ATOM 1724 C C . THR B 1 102 ? 0.418 -6.129 -0.023 1 88.62 102 THR B C 1
ATOM 1726 O O . THR B 1 102 ? 0.646 -7.105 0.692 1 88.62 102 THR B O 1
ATOM 1729 N N . VAL B 1 103 ? 0.512 -6.113 -1.313 1 93.62 103 VAL B N 1
ATOM 1730 C CA . VAL B 1 103 ? 1.023 -7.289 -2.008 1 93.62 103 VAL B CA 1
ATOM 1731 C C . VAL B 1 103 ? 1.938 -6.855 -3.152 1 93.62 103 VAL B C 1
ATOM 1733 O O . VAL B 1 103 ? 1.787 -5.758 -3.695 1 93.62 103 VAL B O 1
ATOM 1736 N N . ASP B 1 104 ? 2.797 -7.695 -3.439 1 95.81 104 ASP B N 1
ATOM 1737 C CA . ASP B 1 104 ? 3.625 -7.605 -4.637 1 95.81 104 ASP B CA 1
ATOM 1738 C C . ASP B 1 104 ? 3.277 -8.711 -5.629 1 95.81 104 ASP B C 1
ATOM 1740 O O . ASP B 1 104 ? 3.631 -9.875 -5.418 1 95.81 104 ASP B O 1
ATOM 1744 N N . LEU B 1 105 ? 2.566 -8.25 -6.688 1 97.75 105 LEU B N 1
ATOM 1745 C CA . LEU B 1 105 ? 2.148 -9.227 -7.691 1 97.75 105 LEU B CA 1
ATOM 1746 C C . LEU B 1 105 ? 3.318 -9.625 -8.586 1 97.75 105 LEU B C 1
ATOM 1748 O O . LEU B 1 105 ? 4.242 -8.828 -8.789 1 97.75 105 LEU B O 1
ATOM 1752 N N . SER B 1 106 ? 3.246 -10.852 -9.062 1 98.56 106 SER B N 1
ATOM 1753 C CA . SER B 1 106 ? 4.16 -11.141 -10.164 1 98.56 106 SER B CA 1
ATOM 1754 C C . SER B 1 106 ? 3.949 -10.172 -11.32 1 98.56 106 SER B C 1
ATOM 1756 O O . SER B 1 106 ? 2.863 -9.617 -11.484 1 98.56 106 SER B O 1
ATOM 1758 N N . GLN B 1 107 ? 4.988 -10.062 -12.094 1 97.62 107 GLN B N 1
ATOM 1759 C CA . GLN B 1 107 ? 4.895 -9.203 -13.266 1 97.62 107 GLN B CA 1
ATOM 1760 C C . GLN B 1 107 ? 3.754 -9.633 -14.18 1 97.62 107 GLN B C 1
ATOM 1762 O O . GLN B 1 107 ? 3.039 -8.797 -14.727 1 97.62 107 GLN B O 1
ATOM 1767 N N . GLU B 1 108 ? 3.521 -10.875 -14.305 1 98.5 108 GLU B N 1
ATOM 1768 C CA . GLU B 1 108 ? 2.479 -11.422 -15.172 1 98.5 108 GLU B CA 1
ATOM 1769 C C . GLU B 1 108 ? 1.089 -11.125 -14.617 1 98.5 108 GLU B C 1
ATOM 1771 O O . GLU B 1 108 ? 0.186 -10.734 -15.359 1 98.5 108 GLU B O 1
ATOM 1776 N N . ALA B 1 109 ? 0.998 -11.289 -13.336 1 98.75 109 ALA B N 1
ATOM 1777 C CA . ALA B 1 109 ? -0.293 -11.016 -12.711 1 98.75 109 ALA B CA 1
ATOM 1778 C C . ALA B 1 109 ? -0.643 -9.531 -12.805 1 98.75 109 ALA B C 1
ATOM 1780 O O . ALA B 1 109 ? -1.773 -9.172 -13.141 1 98.75 109 ALA B O 1
ATOM 1781 N N . PHE B 1 110 ? 0.28 -8.695 -12.523 1 97.31 110 PHE B N 1
ATOM 1782 C CA . PHE B 1 110 ? 0.062 -7.254 -12.602 1 97.31 110 PHE B CA 1
ATOM 1783 C C . PHE B 1 110 ? -0.335 -6.844 -14.016 1 97.31 110 PHE B C 1
ATOM 1785 O O . PHE B 1 110 ? -1.268 -6.059 -14.195 1 97.31 110 PHE B O 1
ATOM 1792 N N . ALA B 1 111 ? 0.339 -7.395 -14.992 1 97.12 111 ALA B N 1
ATOM 1793 C CA . ALA B 1 111 ? 0.109 -7.031 -16.391 1 97.12 111 ALA B CA 1
ATOM 1794 C C . ALA B 1 111 ? -1.297 -7.426 -16.844 1 97.12 111 ALA B C 1
ATOM 1796 O O . ALA B 1 111 ? -1.851 -6.828 -17.766 1 97.12 111 ALA B O 1
ATOM 1797 N N . MET B 1 112 ? -1.833 -8.336 -16.188 1 97.88 112 MET B N 1
ATOM 1798 C CA . MET B 1 112 ? -3.201 -8.719 -16.531 1 97.88 112 MET B CA 1
ATOM 1799 C C . MET B 1 112 ? -4.203 -7.711 -15.977 1 97.88 112 MET B C 1
ATOM 1801 O O . MET B 1 112 ? -5.297 -7.559 -16.516 1 97.88 112 MET B O 1
ATOM 1805 N N . LEU B 1 113 ? -3.838 -6.996 -15.023 1 96.88 113 LEU B N 1
ATOM 1806 C CA . LEU B 1 113 ? -4.766 -6.125 -14.312 1 96.88 113 LEU B CA 1
ATOM 1807 C C . LEU B 1 113 ? -4.637 -4.684 -14.805 1 96.88 113 LEU B C 1
ATOM 1809 O O . LEU B 1 113 ? -5.621 -3.943 -14.828 1 96.88 113 LEU B O 1
ATOM 1813 N N . ALA B 1 114 ? -3.346 -4.359 -15.141 1 93 114 ALA B N 1
ATOM 1814 C CA . ALA B 1 114 ? -3.094 -2.934 -15.336 1 93 114 ALA B CA 1
ATOM 1815 C C . ALA B 1 114 ? -1.856 -2.711 -16.203 1 93 114 ALA B C 1
ATOM 1817 O O . ALA B 1 114 ? -1.06 -3.629 -16.406 1 93 114 ALA B O 1
ATOM 1818 N N . ASP B 1 115 ? -1.748 -1.479 -16.672 1 88.88 115 ASP B N 1
ATOM 1819 C CA . ASP B 1 115 ? -0.527 -1.036 -17.344 1 88.88 115 ASP B CA 1
ATOM 1820 C C . ASP B 1 115 ? 0.654 -1.027 -16.375 1 88.88 115 ASP B C 1
ATOM 1822 O O . ASP B 1 115 ? 0.64 -0.304 -15.375 1 88.88 115 ASP B O 1
ATOM 1826 N N . PRO B 1 116 ? 1.705 -1.782 -16.75 1 89.12 116 PRO B N 1
ATOM 1827 C CA . PRO B 1 116 ? 2.84 -1.851 -15.82 1 89.12 116 PRO B CA 1
ATOM 1828 C C . PRO B 1 116 ? 3.506 -0.495 -15.609 1 89.12 116 PRO B C 1
ATOM 1830 O O . PRO B 1 116 ? 4.199 -0.297 -14.602 1 89.12 116 PRO B O 1
ATOM 1833 N N . ASP B 1 117 ? 3.26 0.458 -16.406 1 83.88 117 ASP B N 1
ATOM 1834 C CA . ASP B 1 117 ? 3.855 1.783 -16.266 1 83.88 117 ASP B CA 1
ATOM 1835 C C . ASP B 1 117 ? 3.301 2.504 -15.039 1 83.88 117 ASP B C 1
ATOM 1837 O O . ASP B 1 117 ? 3.895 3.471 -14.562 1 83.88 117 ASP B O 1
ATOM 1841 N N . ALA B 1 118 ? 2.17 2.035 -14.625 1 84.19 118 ALA B N 1
ATOM 1842 C CA . ALA B 1 118 ? 1.588 2.656 -13.438 1 84.19 118 ALA B CA 1
ATOM 1843 C C . ALA B 1 118 ? 2.42 2.35 -12.195 1 84.19 118 ALA B C 1
ATOM 1845 O O . 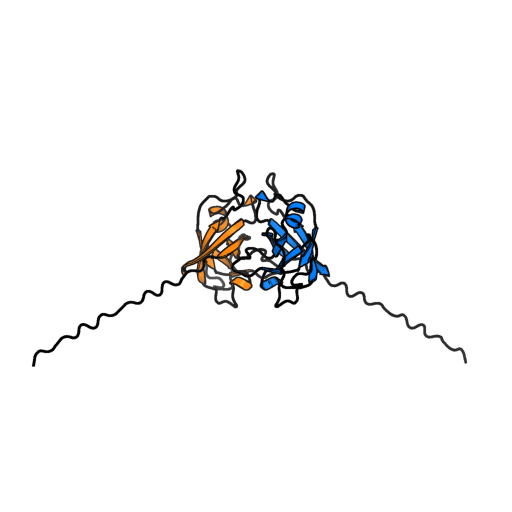ALA B 1 118 ? 2.432 3.129 -11.242 1 84.19 118 ALA B O 1
ATOM 1846 N N . GLY B 1 119 ? 3.049 1.177 -12.141 1 86.62 119 GLY B N 1
ATOM 1847 C CA . GLY B 1 119 ? 3.928 0.798 -11.039 1 86.62 119 GLY B CA 1
ATOM 1848 C C . GLY B 1 119 ? 3.176 0.333 -9.805 1 86.62 119 GLY B C 1
ATOM 1849 O O . GLY B 1 119 ? 3.525 -0.687 -9.211 1 86.62 119 GLY B O 1
ATOM 1850 N N . VAL B 1 120 ? 2.18 1.129 -9.438 1 90.25 120 VAL B N 1
ATOM 1851 C CA . VAL B 1 120 ? 1.334 0.805 -8.297 1 90.25 120 VAL B CA 1
ATOM 1852 C C . VAL B 1 120 ? -0.135 0.991 -8.664 1 90.25 120 VAL B C 1
ATOM 1854 O O . VAL B 1 120 ? -0.477 1.891 -9.438 1 90.25 120 VAL B O 1
ATOM 1857 N N . ILE B 1 121 ? -0.975 0.122 -8.109 1 90.5 121 ILE B N 1
ATOM 1858 C CA . ILE B 1 121 ? -2.408 0.245 -8.352 1 90.5 121 ILE B CA 1
ATOM 1859 C C . ILE B 1 121 ? -3.174 -0.028 -7.059 1 90.5 121 ILE B C 1
ATOM 1861 O O . ILE B 1 121 ? -2.703 -0.773 -6.195 1 90.5 121 ILE B O 1
ATOM 1865 N N . GLU B 1 122 ? -4.324 0.593 -6.992 1 88.94 122 GLU B N 1
ATOM 1866 C CA . GLU B 1 122 ? -5.277 0.178 -5.969 1 88.94 122 GLU B CA 1
ATOM 1867 C C . GLU B 1 122 ? -6.012 -1.096 -6.379 1 88.94 122 GLU B C 1
ATOM 1869 O O . GLU B 1 122 ? -6.406 -1.245 -7.535 1 88.94 122 GLU B O 1
ATOM 1874 N N . ILE B 1 123 ? -6.176 -1.925 -5.363 1 92.75 123 ILE B N 1
ATOM 1875 C CA . ILE B 1 123 ? -6.801 -3.203 -5.684 1 92.75 123 ILE B CA 1
ATOM 1876 C C . ILE B 1 123 ? -7.848 -3.543 -4.625 1 92.75 123 ILE B C 1
ATOM 1878 O O . ILE B 1 123 ? -7.828 -2.99 -3.523 1 92.75 123 ILE B O 1
ATOM 1882 N N . ARG B 1 124 ? -8.766 -4.359 -5.062 1 91.38 124 ARG B N 1
ATOM 1883 C CA . ARG B 1 124 ? -9.594 -5.137 -4.152 1 91.38 124 ARG B CA 1
ATOM 1884 C C . ARG B 1 124 ? -9.07 -6.562 -4.016 1 91.38 124 ARG B C 1
ATOM 1886 O O . ARG B 1 124 ? -8.781 -7.223 -5.016 1 91.38 124 ARG B O 1
ATOM 1893 N N . LEU B 1 125 ? -8.883 -6.969 -2.766 1 92.5 125 LEU B N 1
ATOM 1894 C CA . LEU B 1 125 ? -8.383 -8.297 -2.445 1 92.5 125 LEU B CA 1
ATOM 1895 C C . LEU B 1 125 ? -9.453 -9.133 -1.754 1 92.5 125 LEU B C 1
ATOM 1897 O O . LEU B 1 125 ? -10.047 -8.695 -0.765 1 92.5 125 LEU B O 1
ATOM 1901 N N . THR B 1 126 ? -9.719 -10.367 -2.311 1 93.25 126 THR B N 1
ATOM 1902 C CA . THR B 1 126 ? -10.656 -11.305 -1.692 1 93.25 126 THR B CA 1
ATOM 1903 C C . THR B 1 126 ? -10.047 -12.695 -1.592 1 93.25 126 THR B C 1
ATOM 1905 O O . THR B 1 126 ? -9.695 -13.305 -2.607 1 93.25 126 THR B O 1
ATOM 1908 N N . ARG B 1 127 ? -10.008 -13.18 -0.323 1 93.06 127 ARG B N 1
ATOM 1909 C CA . ARG B 1 127 ? -9.508 -14.539 -0.175 1 93.06 127 ARG B CA 1
ATOM 1910 C C . ARG B 1 127 ? -10.508 -15.555 -0.711 1 93.06 127 ARG B C 1
ATOM 1912 O O . ARG B 1 127 ? -11.695 -15.5 -0.381 1 93.06 127 ARG B O 1
ATOM 1919 N N . ILE B 1 128 ? -10.031 -16.406 -1.471 1 94.5 128 ILE B N 1
ATOM 1920 C CA . ILE B 1 128 ? -10.977 -17.359 -2.051 1 94.5 128 ILE B CA 1
ATOM 1921 C C . ILE B 1 128 ? -10.602 -18.781 -1.636 1 94.5 128 ILE B C 1
ATOM 1923 O O . ILE B 1 128 ? -11.406 -19.703 -1.777 1 94.5 128 ILE B O 1
ATOM 1927 N N . SER B 1 129 ? -9.453 -19.094 -1.172 1 86.12 129 SER B N 1
ATOM 1928 C CA . SER B 1 129 ? -9.078 -20.375 -0.596 1 86.12 129 SER B CA 1
ATOM 1929 C C . SER B 1 129 ? -7.922 -20.234 0.387 1 86.12 129 SER B C 1
ATOM 1931 O O . SER B 1 129 ? -7.18 -19.25 0.336 1 86.12 129 SER B O 1
#

Sequence (258 aa):
MEHSNLLFFAILLSHAFLSYAHSASSTFYTPPYLPSACYGFLDKGKMIAAASEALWDNGAACGHSYRVTCRSPTGGSRSPCKGTSVVVKITDLCPPHSCHATVDLSQEAFAMLADPDAGVIEIRLTRISMEHSNLLFFAILLSHAFLSYAHSASSTFYTPPYLPSACYGFLDKGKMIAAASEALWDNGAACGHSYRVTCRSPTGGSRSPCKGTSVVVKITDLCPPHSCHATVDLSQEAFAMLADPDAGVIEIRLTRIS

Foldseek 3Di:
DPPPPPPPDPPPPPPPPPQDKDKKKEFADEDPPAPAPQHHGDDPDQQAKAFEPVCCVVPPQAFWKKKKAFDDVVDDPPFFFPGDIDIYGYTHHDYPVRGDIRMYHYPVRVVNTGDNVVRMTMIIITTDD/DPPPPPPPPPPPPPPPPPQDKDKKKEFADEDPPADAPQHHGDDDDQQAKAFEPVCCVVPPQAFWKKKKAFDDVVDDPPFFFPGDIDIYGYTHHDYPVRGPIRMYHYPVRVVNTGDNVVRMTMIIITTDD

Nearest PDB structures (foldseek):
  1n10-assembly2_B  TM=7.582E-01  e=1.237E-05  Phleum pratense
  9ce9-assembly1_A  TM=8.218E-01  e=4.382E-05  Phanerochaete carnosa HHB-10118-sp
  6fpg-assembly2_I  TM=7.590E-01  e=1.383E-04  Zea mays
  7ark-assembly1_E  TM=4.547E-01  e=3.853E-01  Escherichia coli K-12
  3fq4-assembly2_B  TM=2.897E-01  e=9.633E+00  Homo sapiens